Protein AF-A0AAE0FTN5-F1 (afdb_monomer)

Mean predicted aligned error: 10.56 Å

InterPro domains:
  IPR014729 Rossmann-like alpha/beta/alpha sandwich fold [G3DSA:3.40.50.620] (46-223)
  IPR015864 FAD synthetase [PF06574] (135-203)
  IPR015864 FAD synthetase [cd02064] (58-226)

Solvent-accessible surface area (backbone atoms only — not comparable to full-atom values): 15671 Å² total; per-residue (Å²): 134,84,87,88,85,88,80,87,84,76,95,63,56,75,66,56,58,52,50,62,62,54,78,75,73,78,90,47,30,31,50,45,68,52,74,76,62,89,91,87,89,88,82,72,90,76,70,64,74,55,45,93,91,41,46,51,28,12,31,20,62,49,72,68,55,48,59,25,45,41,55,50,50,34,37,31,58,18,32,77,75,11,24,22,29,38,40,31,61,40,62,52,35,71,76,69,71,44,83,82,69,68,37,53,48,27,74,89,48,47,64,60,57,34,48,70,44,9,77,72,19,83,65,41,71,41,47,76,46,55,43,56,30,77,80,52,52,76,28,44,46,66,54,46,52,50,51,44,47,74,37,54,42,44,28,41,22,35,47,68,85,43,63,36,33,37,90,51,72,27,39,58,69,55,47,40,55,58,26,49,78,72,70,23,51,62,46,77,36,78,74,42,62,58,101,85,48,70,57,46,56,68,56,44,51,51,29,27,51,74,48,39,57,69,59,32,18,60,48,36,68,43,77,84,70,81,48,67,62,67,100,48,74,86,62,57,42,71,50,70,99,66,44,24,44,41,45,62,23,36,28,41,56,18,51,65,57,28,86,56,80,46,85,37,86,87,84,82,81,82,84,130

Nearest PDB structures (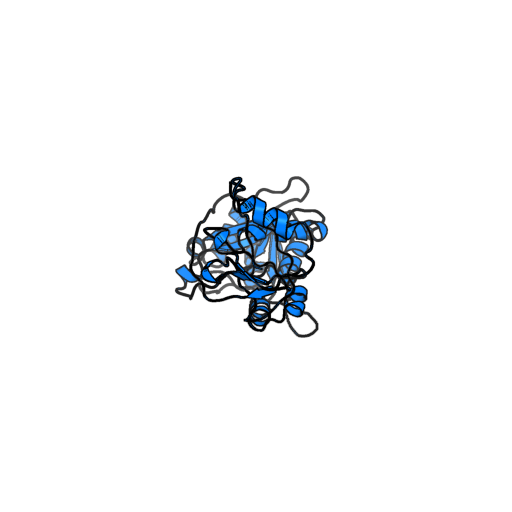foldseek):
  2x0k-assembly1_A  TM=7.875E-01  e=4.444E-14  Corynebacterium ammoniagenes
  4uze-assembly1_A  TM=7.697E-01  e=2.704E-14  Corynebacterium ammoniagenes
  5fo1-assembly1_A  TM=7.603E-01  e=3.062E-14  Corynebacterium ammoniagenes
  3zug-assembly1_A  TM=7.703E-01  e=9.965E-14  Corynebacterium ammoniagenes
  4uzf-assembly1_A  TM=7.601E-01  e=1.854E-13  Corynebacterium ammoniagenes

Secondary structure (DSSP, 8-state):
-------------HHHHHHHHHTT--S-EEEE--------------PPPPBTTTBSEEEEES--SS--HHHHHHHHHHHTTSEEEEEEEESHHHHHTPPP---SS-HHHHHHHHHTTGGGTTTPPPEEEEEEHHHHTT--HHHHHHHHHHTT--EEEEETT-EESGGG-EEHHHHHHHHHHTT-EEEEEPPPB-SSSB--HHHHHHHHHHT-HHHHHHHHTS-----B--S-GGG-EEETTTTEEE--GGGBSS-PPSSS--EE----PPP-

Radius of gyration: 22.54 Å; Cα contacts (8 Å, |Δi|>4): 463; chains: 1; bounding box: 54×45×81 Å

Sequence (272 aa):
MWEPCLKEEEEGSDKDRLRKTFNRKANSIKIRTSGYARPTDSLAGSPLTAHEAAGPPIVALGKFDALHIGHRSLAQQASTLGTPYLISFSGMAEVLGWEERLPVVAPAQRTEVLTGWSALCRNIPVREHVLPFRDIRTLSPEDFVSLLYNLGIRGVVVGSNYRFGYKAKGDTTMLQTLGADHGMKVIITDLVQNSIDNVSSTRVRNCLVEGELDEVATLLGRRHRLAASLPSASLLVIDGPEQGVHIPSKYFVNLPPGPGVYPARASFADWE

Foldseek 3Di:
DDDDDDDDDDDDDPVVVVVVVPPPDDQFAWEFEADADDDDDDDADAFDDFDPPFDFEAEEEDQCQQQWVQVLVLQLVSLVPGQYEYEHEPCPCVVVVHDDAQGQDFPVCPQVLQQVSCVSSVVHGYYYHYDYCVVQQAFAPLRVLVVCVVSRHQEYEYEQADFGHHPSPDGLVNNCVSCVVSNHHYHYDYFDADPPGGQDPVVLLVCQQVQVQVVNCNRRVHGRDKDFDDPDPVQFDQDDPNGYTYDYNNGINHRHGHGDIDTDDDDDDDDD

pLDDT: mean 80.58, std 22.08, range [19.33, 98.44]

Organism: NCBI:txid36881

Structure (mmCIF, N/CA/C/O backbone):
data_AF-A0AAE0FTN5-F1
#
_entry.id   AF-A0AAE0FTN5-F1
#
loop_
_atom_site.group_PDB
_atom_site.id
_atom_site.type_symbol
_atom_site.label_atom_id
_atom_site.label_alt_id
_atom_site.label_comp_id
_atom_site.label_asym_id
_atom_site.label_entity_id
_atom_site.label_seq_id
_atom_site.pdbx_PDB_ins_code
_atom_site.Cartn_x
_atom_site.Cartn_y
_atom_site.Cartn_z
_atom_site.occupancy
_atom_site.B_iso_or_equiv
_atom_site.auth_seq_id
_atom_site.auth_comp_id
_atom_site.auth_asym_id
_atom_site.auth_atom_id
_atom_site.pdbx_PDB_model_num
ATOM 1 N N . MET A 1 1 ? 29.681 6.479 -59.240 1.00 30.16 1 MET A N 1
ATOM 2 C CA . MET A 1 1 ? 29.427 7.908 -58.958 1.00 30.16 1 MET A CA 1
ATOM 3 C C . MET A 1 1 ? 28.215 7.935 -58.044 1.00 30.16 1 MET A C 1
ATOM 5 O O . MET A 1 1 ? 27.160 7.539 -58.507 1.00 30.16 1 MET A O 1
ATOM 9 N N . TRP A 1 2 ? 28.359 7.970 -56.717 1.00 19.33 2 TRP A N 1
ATOM 10 C CA . TRP A 1 2 ? 28.734 9.127 -55.882 1.00 19.33 2 TRP A CA 1
ATOM 11 C C . TRP A 1 2 ? 27.884 10.381 -56.179 1.00 19.33 2 TRP A C 1
ATOM 13 O O . TRP A 1 2 ? 27.938 10.912 -57.283 1.00 19.33 2 TRP A O 1
ATOM 23 N N . GLU A 1 3 ? 27.096 10.713 -55.147 1.00 28.86 3 GLU A N 1
ATOM 24 C CA . GLU A 1 3 ? 26.152 11.805 -54.808 1.00 28.86 3 GLU A CA 1
ATOM 25 C C . GLU A 1 3 ? 26.711 13.251 -54.965 1.00 28.86 3 GLU A C 1
ATOM 27 O O . GLU A 1 3 ? 27.858 13.349 -55.404 1.00 28.86 3 GLU A O 1
ATOM 32 N N . PRO A 1 4 ? 26.031 14.379 -54.577 1.00 41.50 4 PRO A N 1
ATOM 33 C CA . PRO A 1 4 ? 24.778 14.550 -53.792 1.00 41.50 4 PRO A CA 1
ATOM 34 C C . PRO A 1 4 ? 23.810 15.676 -54.242 1.00 41.50 4 PRO A C 1
ATOM 36 O O . PRO A 1 4 ? 24.146 16.558 -55.027 1.00 41.50 4 PRO A O 1
ATOM 39 N N . CYS A 1 5 ? 22.627 15.737 -53.614 1.00 23.05 5 CYS A N 1
ATOM 40 C CA . CYS A 1 5 ? 22.057 17.030 -53.214 1.00 23.05 5 CYS A CA 1
ATOM 41 C C . CYS A 1 5 ? 21.212 16.884 -51.937 1.00 23.05 5 CYS A C 1
ATOM 43 O O . CYS A 1 5 ? 20.069 16.433 -51.971 1.00 23.0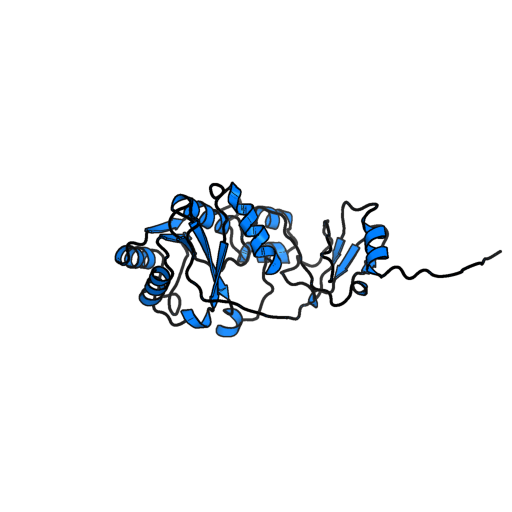5 5 CYS A O 1
ATOM 45 N N . LEU A 1 6 ? 21.816 17.262 -50.810 1.00 30.30 6 LEU A N 1
ATOM 46 C CA . LEU A 1 6 ? 21.127 17.657 -49.586 1.00 30.30 6 LEU A CA 1
ATOM 47 C C . LEU A 1 6 ? 20.626 19.095 -49.753 1.00 30.30 6 LEU A C 1
ATOM 49 O O . LEU A 1 6 ? 21.411 19.950 -50.163 1.00 30.30 6 LEU A O 1
ATOM 53 N N . LYS A 1 7 ? 19.383 19.363 -49.339 1.00 24.84 7 LYS A N 1
ATOM 54 C CA . LYS A 1 7 ? 19.027 20.589 -48.611 1.00 24.84 7 LYS A CA 1
ATOM 55 C C . LYS A 1 7 ? 17.953 20.286 -47.556 1.00 24.84 7 LYS A C 1
ATOM 57 O O . LYS A 1 7 ? 16.836 19.896 -47.887 1.00 24.84 7 LYS A O 1
ATOM 62 N N . GLU A 1 8 ? 18.397 20.429 -46.309 1.00 30.30 8 GLU A N 1
ATOM 63 C CA . GLU A 1 8 ? 17.706 20.834 -45.070 1.00 30.30 8 GLU A CA 1
ATOM 64 C C . GLU A 1 8 ? 16.658 21.942 -45.318 1.00 30.30 8 GLU A C 1
ATOM 66 O O . GLU A 1 8 ? 16.741 22.642 -46.323 1.00 30.30 8 GLU A O 1
ATOM 71 N N . GLU A 1 9 ? 15.658 22.240 -44.494 1.00 31.17 9 GLU A N 1
ATOM 72 C CA . GLU A 1 9 ? 15.228 21.874 -43.141 1.00 31.17 9 GLU A CA 1
ATOM 73 C C . GLU A 1 9 ? 13.824 22.504 -43.011 1.00 31.17 9 GLU A C 1
ATOM 75 O O . GLU A 1 9 ? 13.599 23.600 -43.521 1.00 31.17 9 GLU A O 1
ATOM 80 N N . GLU A 1 10 ? 12.890 21.864 -42.310 1.00 31.94 10 GLU A N 1
ATOM 81 C CA . GLU A 1 10 ? 11.809 22.599 -41.645 1.00 31.94 10 GLU A CA 1
ATOM 82 C C . GLU A 1 10 ? 11.691 22.049 -40.226 1.00 31.94 10 GLU A C 1
ATOM 84 O O . GLU A 1 10 ? 11.575 20.836 -40.013 1.00 31.94 10 GLU A O 1
ATOM 89 N N . GLU A 1 11 ? 11.801 22.974 -39.274 1.00 35.19 11 GLU A N 1
ATOM 90 C CA . GLU A 1 11 ? 11.829 22.816 -37.823 1.00 35.19 11 GLU A CA 1
ATOM 91 C C . GLU A 1 11 ? 10.570 22.109 -37.299 1.00 35.19 11 GLU A C 1
ATOM 93 O O . GLU A 1 11 ? 9.635 22.706 -36.769 1.00 35.19 11 GLU A O 1
ATOM 98 N N . GLY A 1 12 ? 10.540 20.788 -37.426 1.00 35.84 12 GLY A N 1
ATOM 99 C CA . GLY A 1 12 ? 9.665 19.947 -36.629 1.00 35.84 12 GLY A CA 1
ATOM 100 C C . GLY A 1 12 ? 10.317 19.731 -35.274 1.00 35.84 12 GLY A C 1
ATOM 101 O O . GLY A 1 12 ? 11.385 19.125 -35.205 1.00 35.84 12 GLY A O 1
ATOM 102 N N . SER A 1 13 ? 9.679 20.199 -34.200 1.00 44.47 13 SER A N 1
ATOM 103 C CA . SER A 1 13 ? 10.111 19.910 -32.829 1.00 44.47 13 SER A CA 1
ATOM 104 C C . SER A 1 13 ? 10.420 18.411 -32.680 1.00 44.47 13 SER A C 1
ATOM 106 O O . SER A 1 13 ? 9.730 17.571 -33.264 1.00 44.47 13 SER A O 1
ATOM 108 N N . ASP A 1 14 ? 11.439 18.057 -31.893 1.00 48.34 14 ASP A N 1
ATOM 109 C CA . ASP A 1 14 ? 11.871 16.668 -31.645 1.00 48.34 14 ASP A CA 1
ATOM 110 C C . ASP A 1 14 ? 10.676 15.738 -31.295 1.00 48.34 14 ASP A C 1
ATOM 112 O O . ASP A 1 14 ? 10.658 14.545 -31.617 1.00 48.34 14 ASP A O 1
ATOM 116 N N . LYS A 1 15 ? 9.601 16.323 -30.732 1.00 45.44 15 LYS A N 1
ATOM 117 C CA . LYS A 1 15 ? 8.306 15.682 -30.452 1.00 45.44 15 LYS A CA 1
ATOM 118 C C . LYS A 1 15 ? 7.612 15.143 -31.713 1.00 45.44 15 LYS A C 1
ATOM 120 O O . LYS A 1 15 ? 7.108 14.019 -31.694 1.00 45.44 15 LYS A O 1
ATOM 125 N N . ASP A 1 16 ? 7.580 15.897 -32.809 1.00 42.03 16 ASP A N 1
ATOM 126 C CA . ASP A 1 16 ? 6.873 15.525 -34.044 1.00 42.03 16 ASP A CA 1
ATOM 127 C C . ASP A 1 16 ? 7.596 14.429 -34.829 1.00 42.03 16 ASP A C 1
ATOM 129 O O . ASP A 1 16 ? 6.954 13.563 -35.439 1.00 42.03 16 ASP A O 1
ATOM 133 N N . ARG A 1 17 ? 8.930 14.407 -34.764 1.00 46.03 17 ARG A N 1
ATOM 134 C CA . ARG A 1 17 ? 9.748 13.344 -35.358 1.00 46.03 17 ARG A CA 1
ATOM 135 C C . ARG A 1 17 ? 9.586 12.026 -34.593 1.00 46.03 17 ARG A C 1
ATOM 137 O O . ARG A 1 17 ? 9.381 10.980 -35.218 1.00 46.03 17 ARG A O 1
ATOM 144 N N . LEU A 1 18 ? 9.579 12.071 -33.259 1.00 49.31 18 LEU A N 1
ATOM 145 C CA . LEU A 1 18 ? 9.318 10.903 -32.408 1.00 49.31 18 LEU A CA 1
ATOM 146 C C . LEU A 1 18 ? 7.891 10.364 -32.598 1.00 49.31 18 LEU A C 1
ATOM 148 O O . LEU A 1 18 ? 7.715 9.163 -32.820 1.00 49.31 18 LEU A O 1
ATOM 152 N N . ARG A 1 19 ? 6.881 11.246 -32.626 1.00 46.00 19 ARG A N 1
ATOM 153 C CA . ARG A 1 19 ? 5.472 10.885 -32.876 1.00 46.00 19 ARG A CA 1
ATOM 154 C C . ARG A 1 19 ? 5.267 10.207 -34.232 1.00 46.00 19 ARG A C 1
ATOM 156 O O . ARG A 1 19 ? 4.623 9.160 -34.299 1.00 46.00 19 ARG A O 1
ATOM 163 N N . LYS A 1 20 ? 5.832 10.756 -35.316 1.00 42.78 20 LYS A N 1
ATOM 164 C CA . LYS A 1 20 ? 5.699 10.182 -36.673 1.00 42.78 20 LYS A CA 1
ATOM 165 C C . LYS A 1 20 ? 6.413 8.834 -36.823 1.00 42.78 20 LYS A C 1
ATOM 167 O O . LYS A 1 20 ? 5.910 7.969 -37.540 1.00 42.78 20 LYS A O 1
ATOM 172 N N . THR A 1 21 ? 7.538 8.639 -36.133 1.00 47.31 21 THR A N 1
ATOM 173 C CA . THR A 1 21 ? 8.294 7.373 -36.158 1.00 47.31 21 THR A CA 1
ATOM 174 C C . THR A 1 21 ? 7.549 6.260 -35.412 1.00 47.31 21 THR A C 1
ATOM 176 O O . THR A 1 21 ? 7.487 5.127 -35.887 1.00 47.31 21 THR A O 1
ATOM 179 N N . PHE A 1 22 ? 6.898 6.592 -34.294 1.00 44.72 22 PHE A N 1
ATOM 180 C CA . PHE A 1 22 ? 6.154 5.635 -33.469 1.00 44.72 22 PHE A CA 1
ATOM 181 C C . PHE A 1 22 ? 4.790 5.227 -34.041 1.00 44.72 22 PHE A C 1
ATOM 183 O O . PHE A 1 22 ? 4.390 4.070 -33.917 1.00 44.72 22 PHE A O 1
ATOM 190 N N . ASN A 1 23 ? 4.070 6.150 -34.688 1.00 41.78 23 ASN A N 1
ATOM 191 C CA . ASN A 1 23 ? 2.670 5.931 -35.074 1.00 41.78 23 ASN A CA 1
ATOM 192 C C . ASN A 1 23 ? 2.482 4.956 -36.258 1.00 41.78 23 ASN A C 1
ATOM 194 O O . ASN A 1 23 ? 1.354 4.634 -36.620 1.00 41.78 23 ASN A O 1
ATOM 198 N N . ARG A 1 24 ? 3.565 4.485 -36.902 1.00 39.28 24 ARG A N 1
ATOM 199 C CA . ARG A 1 24 ? 3.460 3.654 -38.116 1.00 39.28 24 ARG A CA 1
ATOM 200 C C . ARG A 1 24 ? 3.660 2.150 -37.916 1.00 39.28 24 ARG A C 1
ATOM 202 O O . ARG A 1 24 ? 3.098 1.412 -38.718 1.00 39.28 24 ARG A O 1
ATOM 209 N N . LYS A 1 25 ? 4.387 1.665 -36.898 1.00 39.62 25 LYS A N 1
ATOM 210 C CA . LYS A 1 25 ? 4.597 0.217 -36.648 1.00 39.62 25 LYS A CA 1
ATOM 211 C C . LYS A 1 25 ? 5.128 -0.041 -35.227 1.00 39.62 25 LYS A C 1
ATOM 213 O O . LYS A 1 25 ? 6.333 0.026 -35.040 1.00 39.62 25 LYS A O 1
ATOM 218 N N . ALA A 1 26 ? 4.298 -0.388 -34.243 1.00 33.38 26 ALA A N 1
ATOM 219 C CA . ALA A 1 26 ? 4.818 -0.834 -32.943 1.00 33.38 26 ALA A CA 1
ATOM 220 C C . ALA A 1 26 ? 3.907 -1.880 -32.289 1.00 33.38 26 ALA A C 1
ATOM 222 O O . ALA A 1 26 ? 2.807 -1.561 -31.851 1.00 33.38 26 ALA A O 1
ATOM 223 N N . ASN A 1 27 ? 4.384 -3.125 -32.186 1.00 34.78 27 ASN A N 1
ATOM 224 C CA . ASN A 1 27 ? 3.780 -4.143 -31.313 1.00 34.78 27 ASN A CA 1
ATOM 225 C C . ASN A 1 27 ? 4.736 -4.670 -30.228 1.00 34.78 27 ASN A C 1
ATOM 227 O O . ASN A 1 27 ? 4.306 -5.452 -29.383 1.00 34.78 27 ASN A O 1
ATOM 231 N N . SER A 1 28 ? 5.992 -4.218 -30.186 1.00 34.41 28 SER A N 1
ATOM 232 C CA . SER A 1 28 ? 6.943 -4.603 -29.138 1.00 34.41 28 SER A CA 1
ATOM 233 C C . SER A 1 28 ? 8.144 -3.661 -29.117 1.00 34.41 28 SER A C 1
ATOM 235 O O . SER A 1 28 ? 8.834 -3.545 -30.124 1.00 34.41 28 SER A O 1
ATOM 237 N N . ILE A 1 29 ? 8.402 -3.026 -27.975 1.00 44.62 29 ILE A N 1
ATOM 238 C CA . ILE A 1 29 ? 9.595 -2.205 -27.715 1.00 44.62 29 ILE A CA 1
ATOM 239 C C . ILE A 1 29 ? 10.397 -2.862 -26.602 1.00 44.62 29 ILE A C 1
ATOM 241 O O . ILE A 1 29 ? 9.811 -3.318 -25.622 1.00 44.62 29 ILE A O 1
ATOM 245 N N . LYS A 1 30 ? 11.722 -2.900 -26.746 1.00 42.94 30 LYS A N 1
ATOM 246 C CA . LYS A 1 30 ? 12.657 -3.504 -25.784 1.00 42.94 30 LYS A CA 1
ATOM 247 C C . LYS A 1 30 ? 13.217 -2.437 -24.836 1.00 42.94 30 LYS A C 1
ATOM 249 O O . LYS A 1 30 ? 13.770 -1.460 -25.322 1.00 42.94 30 LYS A O 1
ATOM 254 N N . ILE A 1 31 ? 13.095 -2.606 -23.514 1.00 47.00 31 ILE A N 1
ATOM 255 C CA . ILE A 1 31 ? 13.596 -1.642 -22.505 1.00 47.00 31 ILE A CA 1
ATOM 256 C C . ILE A 1 31 ? 14.849 -2.190 -21.798 1.00 47.00 31 ILE A C 1
ATOM 258 O O . ILE A 1 31 ? 14.838 -3.341 -21.371 1.00 47.00 31 ILE A O 1
ATOM 262 N N . ARG A 1 32 ? 15.897 -1.360 -21.640 1.00 42.09 32 ARG A N 1
ATOM 263 C CA . ARG A 1 32 ? 17.120 -1.627 -20.839 1.00 42.09 32 ARG A CA 1
ATOM 264 C C . ARG A 1 32 ? 17.236 -0.642 -19.668 1.00 42.09 32 ARG A C 1
ATOM 266 O O . ARG A 1 32 ? 16.817 0.503 -19.806 1.00 42.09 32 ARG A O 1
ATOM 273 N N . THR A 1 33 ? 17.807 -1.076 -18.538 1.00 37.62 33 THR A N 1
ATOM 274 C CA . THR A 1 33 ? 17.758 -0.349 -17.249 1.00 37.62 33 THR A CA 1
ATOM 275 C C . THR A 1 33 ? 19.133 -0.288 -16.540 1.00 37.62 33 THR A C 1
ATOM 277 O O . THR A 1 33 ? 19.785 -1.323 -16.430 1.00 37.62 33 THR A O 1
ATOM 280 N N . SER A 1 34 ? 19.560 0.872 -16.004 1.00 37.00 34 SER A N 1
ATOM 281 C CA . SER A 1 34 ? 20.737 1.066 -15.104 1.00 37.00 34 SER A CA 1
ATOM 282 C C . SER A 1 34 ? 20.630 2.201 -14.025 1.00 37.00 34 SER A C 1
ATOM 284 O O . SER A 1 34 ? 20.497 3.354 -14.418 1.00 37.00 34 SER A O 1
ATOM 286 N N . GLY A 1 35 ? 20.738 1.914 -12.702 1.00 35.03 35 GLY A N 1
ATOM 287 C CA . GLY A 1 35 ? 21.008 2.805 -11.511 1.00 35.03 35 GLY A CA 1
ATOM 288 C C . GLY A 1 35 ? 20.285 4.172 -11.274 1.00 35.03 35 GLY A C 1
ATOM 289 O O . GLY A 1 35 ? 20.258 4.994 -12.178 1.00 35.03 35 GLY A O 1
ATOM 290 N N . TYR A 1 36 ? 19.765 4.458 -10.053 1.00 41.09 36 TYR A N 1
ATOM 291 C CA . TYR A 1 36 ? 18.745 5.509 -9.735 1.00 41.09 36 TYR A CA 1
ATOM 292 C C . TYR A 1 36 ? 19.196 6.819 -8.996 1.00 41.09 36 TYR A C 1
ATOM 294 O O . TYR A 1 36 ? 20.126 6.758 -8.196 1.00 41.09 36 TYR A O 1
ATOM 302 N N . ALA A 1 37 ? 18.482 7.964 -9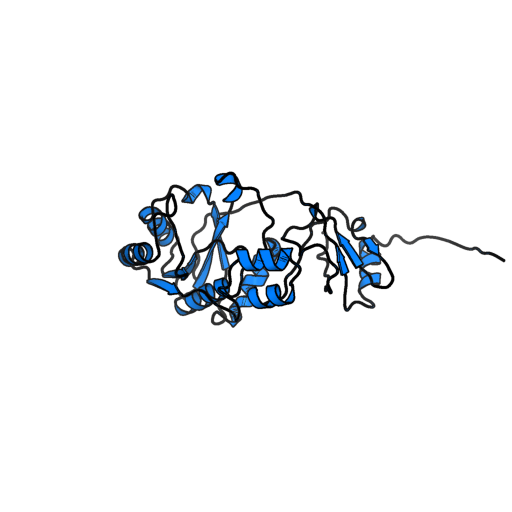.177 1.00 32.06 37 ALA A N 1
ATOM 303 C CA . ALA A 1 37 ? 18.441 9.156 -8.283 1.00 32.06 37 ALA A CA 1
ATOM 304 C C . ALA A 1 37 ? 17.130 10.011 -8.419 1.00 32.06 37 ALA A C 1
ATOM 306 O O . ALA A 1 37 ? 16.471 9.964 -9.448 1.00 32.06 37 ALA A O 1
ATOM 307 N N . ARG A 1 38 ? 16.776 10.787 -7.370 1.00 39.88 38 ARG A N 1
ATOM 308 C CA . ARG A 1 38 ? 15.419 11.226 -6.900 1.00 39.88 38 ARG A CA 1
ATOM 309 C C . ARG A 1 38 ? 14.758 12.484 -7.515 1.00 39.88 38 ARG A C 1
ATOM 311 O O . ARG A 1 38 ? 15.467 13.337 -8.041 1.00 39.88 38 ARG A O 1
ATOM 318 N N . PRO A 1 39 ? 13.413 12.635 -7.373 1.00 32.22 39 PRO A N 1
ATOM 319 C CA . PRO A 1 39 ? 12.835 13.743 -6.565 1.00 32.22 39 PRO A CA 1
ATOM 320 C C . PRO A 1 39 ? 11.518 13.432 -5.784 1.00 32.22 39 PRO A C 1
ATOM 322 O O . PRO A 1 39 ? 10.860 12.420 -6.022 1.00 32.22 39 PRO A O 1
ATOM 325 N N . THR A 1 40 ? 11.148 14.332 -4.854 1.00 38.94 40 THR A N 1
ATOM 326 C CA . THR A 1 40 ? 10.077 14.255 -3.823 1.00 38.94 40 THR A CA 1
ATOM 327 C C . THR A 1 40 ? 8.937 15.264 -4.038 1.00 38.94 40 THR A C 1
ATOM 329 O O . THR A 1 40 ? 9.233 16.364 -4.486 1.00 38.94 40 THR A O 1
ATOM 332 N N . ASP A 1 41 ? 7.692 14.948 -3.626 1.00 31.48 41 ASP A N 1
ATOM 333 C CA . ASP A 1 41 ? 6.830 15.872 -2.843 1.00 31.48 41 ASP A CA 1
ATOM 334 C C . ASP A 1 41 ? 5.508 15.261 -2.314 1.00 31.48 41 ASP A C 1
ATOM 336 O O . ASP A 1 41 ? 5.090 14.176 -2.724 1.00 31.48 41 ASP A O 1
ATOM 340 N N . SER A 1 42 ? 4.896 15.959 -1.340 1.00 32.38 42 SER A N 1
ATOM 341 C CA . SER A 1 42 ? 3.898 15.497 -0.347 1.00 32.38 42 SER A CA 1
ATOM 342 C C . SER A 1 42 ? 2.587 16.307 -0.316 1.00 32.38 42 SER A C 1
ATOM 344 O O . SER A 1 42 ? 2.630 17.493 -0.616 1.00 32.38 42 SER A O 1
ATOM 346 N N . LEU A 1 43 ? 1.473 15.713 0.164 1.00 34.00 43 LEU A N 1
ATOM 347 C CA . LEU A 1 43 ? 0.308 16.388 0.790 1.00 34.00 43 LEU A CA 1
ATOM 348 C C . LEU A 1 43 ? -0.441 15.417 1.747 1.00 34.00 43 LEU A C 1
ATOM 350 O O . LEU A 1 43 ? -0.686 14.273 1.365 1.00 34.00 43 LEU A O 1
ATOM 354 N N . ALA A 1 44 ? -0.839 15.852 2.957 1.00 37.66 44 ALA A N 1
ATOM 355 C CA . ALA A 1 44 ? -1.691 15.094 3.900 1.00 37.66 44 ALA A CA 1
ATOM 356 C C . ALA A 1 44 ? -2.580 16.012 4.775 1.00 37.66 44 ALA A C 1
ATOM 358 O O . ALA A 1 44 ? -2.148 17.112 5.115 1.00 37.66 44 ALA A O 1
ATOM 359 N N . GLY A 1 45 ? -3.774 15.535 5.190 1.00 49.03 45 GLY A N 1
ATOM 360 C CA . GLY A 1 45 ? -4.478 16.064 6.380 1.00 49.03 45 GLY A CA 1
ATOM 361 C C . GLY A 1 45 ? -5.972 16.455 6.314 1.00 49.03 45 GLY A C 1
ATOM 362 O O . GLY A 1 45 ? -6.354 17.373 7.030 1.00 49.03 45 GLY A O 1
ATOM 363 N N . SER A 1 46 ? -6.850 15.819 5.524 1.00 48.41 46 SER A N 1
ATOM 364 C CA . SER A 1 46 ? -8.308 16.117 5.549 1.00 48.41 46 SER A CA 1
ATOM 365 C C . SER A 1 46 ? -9.180 14.889 5.867 1.00 48.41 46 SER A C 1
ATOM 367 O O . SER A 1 46 ? -8.781 13.781 5.499 1.00 48.41 46 SER A O 1
ATOM 369 N N . PRO A 1 47 ? -10.358 15.060 6.518 1.00 62.69 47 PRO A N 1
ATOM 370 C CA . PRO A 1 47 ? -11.299 13.970 6.795 1.00 62.69 47 PRO A CA 1
ATOM 371 C C . PRO A 1 47 ? -11.669 13.184 5.536 1.00 62.69 47 PRO A C 1
ATOM 373 O O . PRO A 1 47 ? -11.786 13.758 4.449 1.00 62.69 47 PRO A O 1
ATOM 376 N N . LEU A 1 48 ? -11.891 11.875 5.681 1.00 65.62 48 LEU A N 1
ATOM 377 C CA . LEU A 1 48 ? -12.347 11.057 4.561 1.00 65.62 48 LEU A CA 1
ATOM 378 C C . LEU A 1 48 ? -13.821 11.342 4.290 1.00 65.62 48 LEU A C 1
ATOM 380 O O . LEU A 1 48 ? -14.677 11.164 5.155 1.00 65.62 48 LEU A O 1
ATOM 384 N N . THR A 1 49 ? -14.121 11.780 3.074 1.00 64.19 49 THR A N 1
ATOM 385 C CA . THR A 1 49 ? -15.496 12.006 2.644 1.00 64.19 49 THR A CA 1
ATOM 386 C C . THR A 1 49 ? -16.161 10.680 2.291 1.00 64.19 49 THR A C 1
ATOM 388 O O . THR A 1 49 ? -15.567 9.821 1.649 1.00 64.19 49 THR A O 1
ATOM 391 N N . ALA A 1 50 ? -17.408 10.483 2.710 1.00 60.28 50 ALA A N 1
ATOM 392 C CA . ALA A 1 50 ? -18.198 9.369 2.201 1.00 60.28 50 ALA A CA 1
ATOM 393 C C . ALA A 1 50 ? -18.483 9.586 0.706 1.00 60.28 50 ALA A C 1
ATOM 395 O O . ALA A 1 50 ? -18.695 10.717 0.266 1.00 60.28 50 ALA A O 1
ATOM 396 N N . HIS A 1 51 ? -18.529 8.510 -0.077 1.00 58.47 51 HIS A N 1
ATOM 397 C CA . HIS A 1 51 ? -19.179 8.567 -1.379 1.00 58.47 51 HIS A CA 1
ATOM 398 C C . HIS A 1 51 ? -20.692 8.487 -1.137 1.00 58.47 51 HIS A C 1
ATOM 400 O O . HIS A 1 51 ? -21.151 7.534 -0.507 1.00 58.47 51 HIS A O 1
ATOM 406 N N . GLU A 1 52 ? -21.461 9.473 -1.616 1.00 57.94 52 GLU A N 1
ATOM 407 C CA . GLU A 1 52 ? -22.879 9.682 -1.251 1.00 57.94 52 GLU A CA 1
ATOM 408 C C . GLU A 1 52 ? -23.755 8.425 -1.409 1.00 57.94 52 GLU A C 1
ATOM 410 O O . GLU A 1 52 ? -24.669 8.204 -0.622 1.00 57.94 52 GLU A O 1
ATOM 415 N N . ALA A 1 53 ? -23.429 7.551 -2.368 1.00 61.44 53 ALA A N 1
ATOM 416 C CA . ALA A 1 53 ? -24.155 6.305 -2.626 1.00 61.44 53 ALA A CA 1
ATOM 417 C C . ALA A 1 53 ? -23.607 5.045 -1.915 1.00 61.44 53 ALA A C 1
ATOM 419 O O . ALA A 1 53 ? -24.202 3.977 -2.044 1.00 61.44 53 ALA A O 1
ATOM 420 N N . ALA A 1 54 ? -22.465 5.119 -1.220 1.00 70.31 54 ALA A N 1
ATOM 421 C CA . ALA A 1 54 ? -21.729 3.936 -0.753 1.00 70.31 54 ALA A CA 1
ATOM 422 C C . ALA A 1 54 ? -21.608 3.808 0.773 1.00 70.31 54 ALA A C 1
ATOM 424 O O . ALA A 1 54 ? -21.040 2.828 1.236 1.00 70.31 54 ALA A O 1
ATOM 425 N N . GLY A 1 55 ? -22.140 4.739 1.567 1.00 85.25 55 GLY A N 1
ATOM 426 C CA . GLY A 1 55 ? -22.083 4.655 3.031 1.00 85.25 55 GLY A CA 1
ATOM 427 C C . GLY A 1 55 ? -20.732 5.090 3.622 1.00 85.25 55 GLY A C 1
ATOM 428 O O . GLY A 1 55 ? -19.933 5.744 2.943 1.00 85.25 55 GLY A O 1
ATOM 429 N N . PRO A 1 56 ? -20.466 4.787 4.906 1.00 92.31 56 PRO A N 1
ATOM 430 C CA . PRO A 1 56 ? -19.357 5.391 5.640 1.00 92.31 56 PRO A CA 1
ATOM 431 C C . PRO A 1 56 ? -17.979 4.955 5.105 1.00 92.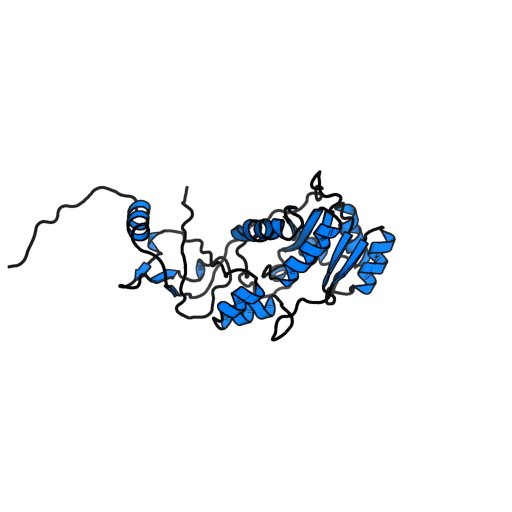31 56 PRO A C 1
ATOM 433 O O . PRO A 1 56 ? -17.881 3.914 4.452 1.00 92.31 56 PRO A O 1
ATOM 436 N N . PRO A 1 57 ? -16.897 5.705 5.392 1.00 94.50 57 PRO A N 1
ATOM 437 C CA . PRO A 1 57 ? -15.540 5.297 5.040 1.00 94.50 57 PRO A CA 1
ATOM 438 C C . PRO A 1 57 ? -15.121 4.000 5.745 1.00 94.50 57 PRO A C 1
ATOM 440 O O . PRO A 1 57 ? -15.155 3.900 6.979 1.00 94.50 57 PRO A O 1
ATOM 443 N N . ILE A 1 58 ? -14.682 3.026 4.949 1.00 97.38 58 ILE A N 1
ATOM 444 C CA . ILE A 1 58 ? -14.123 1.749 5.395 1.00 97.38 58 ILE A CA 1
ATOM 445 C C . ILE A 1 58 ? -12.708 1.647 4.848 1.00 97.38 58 ILE A C 1
ATOM 447 O O . ILE A 1 58 ? -12.493 1.743 3.638 1.00 97.38 58 ILE A O 1
ATOM 451 N N . VAL A 1 59 ? -11.734 1.459 5.731 1.00 97.44 59 VAL A N 1
ATOM 452 C CA . VAL A 1 59 ? -10.322 1.530 5.352 1.00 97.44 59 VAL A CA 1
ATOM 453 C C . VAL A 1 59 ? -9.682 0.156 5.332 1.00 97.44 59 VAL A C 1
ATOM 455 O O . VAL A 1 59 ? -9.817 -0.619 6.272 1.00 97.44 59 VAL A O 1
ATOM 458 N N . ALA A 1 60 ? -8.927 -0.135 4.284 1.00 97.94 60 ALA A N 1
ATOM 459 C CA . ALA A 1 60 ? -7.903 -1.158 4.325 1.00 97.94 60 ALA A CA 1
ATOM 460 C C . ALA A 1 60 ? -6.601 -0.526 4.835 1.00 97.94 60 ALA A C 1
ATOM 462 O O . ALA A 1 60 ? -6.170 0.498 4.300 1.00 97.94 60 ALA A O 1
ATOM 463 N N . LEU A 1 61 ? -5.962 -1.123 5.844 1.00 96.75 61 LEU A N 1
ATOM 464 C CA . LEU A 1 61 ? -4.693 -0.622 6.390 1.00 96.75 61 LEU A CA 1
ATOM 465 C C . LEU A 1 61 ? -3.507 -1.432 5.858 1.00 96.75 61 LEU A C 1
ATOM 467 O O . LEU A 1 61 ? -3.532 -2.664 5.853 1.00 96.75 61 LEU A O 1
ATOM 471 N N . GLY A 1 62 ? -2.437 -0.750 5.448 1.00 92.50 62 GLY A N 1
ATOM 472 C CA . GLY A 1 62 ? -1.242 -1.423 4.944 1.00 92.50 62 GLY A CA 1
ATOM 473 C C . GLY A 1 62 ? -0.237 -0.487 4.281 1.00 92.50 62 GLY A C 1
ATOM 474 O O . GLY A 1 62 ? -0.483 0.691 4.068 1.00 92.50 62 GLY A O 1
ATOM 475 N N . LYS A 1 63 ? 0.933 -1.024 3.921 1.00 89.94 63 LYS A N 1
ATOM 476 C CA . LYS A 1 63 ? 1.962 -0.254 3.201 1.00 89.94 63 LYS A CA 1
ATOM 477 C C . LYS A 1 63 ? 1.605 -0.011 1.728 1.00 89.94 63 LYS A C 1
ATOM 479 O O . LYS A 1 63 ? 2.060 0.967 1.150 1.00 89.94 63 LYS A O 1
ATOM 484 N N . PHE A 1 64 ? 0.835 -0.911 1.112 1.00 94.12 64 PHE A N 1
ATOM 485 C CA . PHE A 1 64 ? 0.310 -0.763 -0.252 1.00 94.12 64 PHE A CA 1
ATOM 486 C C . PHE A 1 64 ? 1.352 -0.445 -1.347 1.00 94.12 64 PHE A C 1
ATOM 488 O O . PHE A 1 64 ? 1.049 0.232 -2.330 1.00 94.12 64 PHE A O 1
ATOM 495 N N . ASP A 1 65 ? 2.571 -0.979 -1.213 1.00 91.75 65 ASP A N 1
ATOM 496 C CA . ASP A 1 65 ? 3.704 -0.711 -2.117 1.00 91.75 65 ASP A CA 1
ATOM 497 C C . ASP A 1 65 ? 3.446 -1.210 -3.551 1.00 91.75 65 ASP A C 1
ATOM 499 O O . ASP A 1 65 ? 3.514 -0.440 -4.507 1.00 91.75 65 ASP A O 1
ATOM 503 N N . ALA A 1 66 ? 3.065 -2.483 -3.706 1.00 95.00 66 ALA A N 1
ATOM 504 C CA . ALA A 1 66 ? 2.827 -3.086 -5.022 1.00 95.00 66 ALA A CA 1
ATOM 505 C C . ALA A 1 66 ? 1.395 -2.949 -5.561 1.00 95.00 66 ALA A C 1
ATOM 507 O O . ALA A 1 66 ? 1.169 -3.170 -6.752 1.00 95.00 66 ALA A O 1
ATOM 508 N N . LEU A 1 67 ? 0.416 -2.605 -4.710 1.00 97.31 67 LEU A N 1
ATOM 509 C CA . LEU A 1 67 ? -1.012 -2.672 -5.069 1.00 97.31 67 LEU A CA 1
ATOM 510 C C . LEU A 1 67 ? -1.351 -4.014 -5.766 1.00 97.31 67 LEU A C 1
ATOM 512 O O . LEU A 1 67 ? -1.860 -4.038 -6.883 1.00 97.31 67 LEU A O 1
ATOM 516 N N . HIS A 1 68 ? -0.970 -5.134 -5.144 1.00 97.31 68 HIS A N 1
ATOM 517 C CA . HIS A 1 68 ? -1.168 -6.487 -5.674 1.00 97.31 68 HIS A CA 1
ATOM 518 C C . HIS A 1 68 ? -2.576 -7.033 -5.393 1.00 97.31 68 HIS A C 1
ATOM 520 O O . HIS A 1 68 ? -3.362 -6.395 -4.686 1.00 97.31 68 HIS A O 1
ATOM 526 N N . ILE A 1 69 ? -2.888 -8.242 -5.877 1.00 97.19 69 ILE A N 1
ATOM 527 C CA . ILE A 1 69 ? -4.229 -8.837 -5.725 1.00 97.19 69 ILE A CA 1
ATOM 528 C C . ILE A 1 69 ? -4.663 -9.001 -4.259 1.00 97.19 69 ILE A C 1
ATOM 530 O O . ILE A 1 69 ? -5.833 -8.802 -3.954 1.00 97.19 69 ILE A O 1
ATOM 534 N N . GLY A 1 70 ? -3.720 -9.236 -3.338 1.00 96.44 70 GLY A N 1
ATOM 535 C CA . GLY A 1 70 ? -3.993 -9.192 -1.893 1.00 96.44 70 GLY A CA 1
ATOM 536 C C . GLY A 1 70 ? -4.528 -7.837 -1.400 1.00 96.44 70 GLY A C 1
ATOM 537 O O . GLY A 1 70 ? -5.537 -7.792 -0.709 1.00 96.44 70 GLY A O 1
ATOM 538 N N . HIS A 1 71 ? -3.926 -6.714 -1.811 1.00 97.31 71 HIS A N 1
ATOM 539 C CA . HIS A 1 71 ? -4.425 -5.379 -1.454 1.00 97.31 71 HIS A CA 1
ATOM 540 C C . HIS A 1 71 ? -5.796 -5.097 -2.076 1.00 97.31 71 HIS A C 1
ATOM 542 O O . HIS A 1 71 ? -6.665 -4.516 -1.428 1.00 97.31 71 HIS A O 1
ATOM 548 N N . ARG A 1 72 ? -6.002 -5.550 -3.318 1.00 97.56 72 ARG A N 1
ATOM 549 C CA . ARG A 1 72 ? -7.298 -5.456 -3.991 1.00 97.56 72 ARG A CA 1
ATOM 550 C C . ARG A 1 72 ? -8.383 -6.228 -3.240 1.00 97.56 72 ARG A C 1
ATOM 552 O O . ARG A 1 72 ? -9.484 -5.714 -3.115 1.00 97.56 72 ARG A O 1
ATOM 559 N N . SER A 1 73 ? -8.068 -7.406 -2.698 1.00 97.50 73 SER A N 1
ATOM 560 C CA . SER A 1 73 ? -8.991 -8.192 -1.867 1.00 97.50 73 SER A CA 1
ATOM 561 C C . SER A 1 73 ? -9.424 -7.434 -0.606 1.00 97.50 73 SER A C 1
ATOM 563 O O . SER A 1 73 ? -10.604 -7.431 -0.264 1.00 97.50 73 SER A O 1
ATOM 565 N N . LEU A 1 74 ? -8.505 -6.713 0.051 1.00 97.88 74 LEU A N 1
ATOM 566 C CA . LEU A 1 74 ? -8.856 -5.859 1.195 1.00 97.88 74 LEU A CA 1
ATOM 567 C C . LEU A 1 74 ? -9.820 -4.735 0.789 1.00 97.88 74 LEU A C 1
ATOM 569 O O . LEU A 1 74 ? -10.806 -4.490 1.481 1.00 97.88 74 LEU A O 1
ATOM 573 N N . ALA A 1 75 ? -9.570 -4.080 -0.350 1.00 97.75 75 ALA A N 1
ATOM 574 C CA . ALA A 1 75 ? -10.453 -3.038 -0.879 1.00 97.75 75 ALA A CA 1
ATOM 575 C C . ALA A 1 75 ? -11.836 -3.589 -1.275 1.00 97.75 75 ALA A C 1
ATOM 577 O O . ALA A 1 7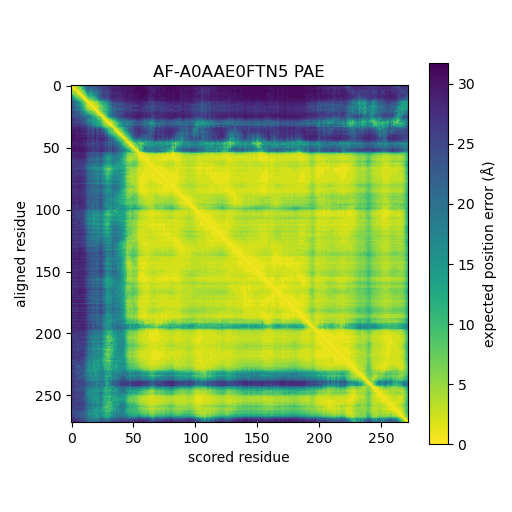5 ? -12.856 -2.967 -0.978 1.00 97.75 75 ALA A O 1
ATOM 578 N N . GLN A 1 76 ? -11.884 -4.780 -1.881 1.00 97.44 76 GLN A N 1
ATOM 579 C CA . GLN A 1 76 ? -13.132 -5.482 -2.189 1.00 97.44 76 GLN A CA 1
ATOM 580 C C . GLN A 1 76 ? -13.929 -5.755 -0.913 1.00 97.44 76 GLN A C 1
ATOM 582 O O . GLN A 1 76 ? -15.109 -5.412 -0.845 1.00 97.44 76 GLN A O 1
ATOM 587 N N . GLN A 1 77 ? -13.283 -6.288 0.125 1.00 97.75 77 GLN A N 1
ATOM 588 C CA . GLN A 1 77 ? -13.931 -6.537 1.408 1.00 97.75 77 GLN A CA 1
ATOM 589 C C . GLN A 1 77 ? -14.415 -5.235 2.063 1.00 97.75 77 GLN A C 1
ATOM 591 O O . GLN A 1 77 ? -15.539 -5.193 2.564 1.00 97.75 77 GLN A O 1
ATOM 596 N N . ALA A 1 78 ? -13.626 -4.158 2.004 1.00 97.38 78 ALA A N 1
ATOM 597 C CA . ALA A 1 78 ? -14.032 -2.843 2.499 1.00 97.38 78 ALA A CA 1
ATOM 598 C C . ALA A 1 78 ? -15.285 -2.322 1.773 1.00 97.38 78 ALA A C 1
ATOM 600 O O . ALA A 1 78 ? -16.214 -1.832 2.416 1.00 97.38 78 ALA A O 1
ATOM 601 N N . SER A 1 79 ? -15.366 -2.530 0.454 1.00 96.62 79 SER A N 1
ATOM 602 C CA . SER A 1 79 ? -16.515 -2.116 -0.364 1.00 96.62 79 SER A CA 1
ATOM 603 C C . SER A 1 79 ? -17.826 -2.826 -0.000 1.00 96.62 79 SER A C 1
ATOM 605 O O . SER A 1 79 ? -18.905 -2.318 -0.291 1.00 96.62 79 SER A O 1
ATOM 607 N N . THR A 1 80 ? -17.766 -3.991 0.661 1.00 95.88 80 THR A N 1
ATOM 608 C CA . THR A 1 80 ? -18.974 -4.688 1.151 1.00 95.88 80 THR A CA 1
ATOM 609 C C . THR A 1 80 ? -19.622 -3.996 2.350 1.00 95.88 80 THR A C 1
ATOM 611 O O . THR A 1 80 ? -20.781 -4.271 2.654 1.00 95.88 80 THR A O 1
ATOM 614 N N . LEU A 1 81 ? -18.882 -3.117 3.032 1.00 94.81 81 LEU A N 1
ATOM 615 C CA . LEU A 1 81 ? -19.324 -2.416 4.234 1.00 94.81 81 LEU A CA 1
ATOM 616 C C . LEU A 1 81 ? -19.575 -0.922 4.006 1.00 94.81 81 LEU A C 1
ATOM 618 O O . LEU A 1 81 ? -20.312 -0.316 4.782 1.00 94.81 81 LEU A O 1
ATOM 622 N N . GLY A 1 82 ? -18.937 -0.316 3.002 1.00 95.19 82 GLY A N 1
ATOM 623 C CA . GLY A 1 82 ? -19.012 1.123 2.797 1.00 95.19 82 GLY A CA 1
ATOM 624 C C . GLY A 1 82 ? -18.114 1.642 1.670 1.00 95.19 82 GLY A C 1
ATOM 625 O O . GLY A 1 82 ? -17.718 0.892 0.778 1.00 95.19 82 GLY A O 1
ATOM 626 N N . THR A 1 83 ? -17.742 2.924 1.732 1.00 95.44 83 THR A N 1
ATOM 627 C CA . THR A 1 83 ? -16.816 3.544 0.770 1.00 95.44 83 THR A CA 1
ATOM 628 C C . THR A 1 83 ? -15.379 3.057 1.034 1.00 95.44 83 THR A C 1
ATOM 630 O O . THR A 1 83 ? -14.844 3.366 2.102 1.00 95.44 83 THR A O 1
ATOM 633 N N . PRO A 1 84 ? -14.725 2.323 0.109 1.00 96.50 84 PRO A N 1
ATOM 634 C CA . PRO A 1 84 ? -13.411 1.736 0.340 1.00 96.50 84 PRO A CA 1
ATOM 635 C C . PRO A 1 84 ? -12.275 2.754 0.162 1.00 96.50 84 PRO A C 1
ATOM 637 O O . PRO A 1 84 ? -12.110 3.366 -0.896 1.00 96.50 84 PRO A O 1
ATOM 640 N N . TYR A 1 85 ? -11.426 2.852 1.179 1.00 96.56 85 TYR A N 1
ATOM 641 C CA . TYR A 1 85 ? -10.181 3.616 1.156 1.00 96.56 85 TYR A CA 1
ATOM 642 C C . TYR A 1 85 ? -8.995 2.712 1.481 1.00 96.56 85 TYR A C 1
ATOM 644 O O . TYR A 1 85 ? -9.099 1.807 2.303 1.00 96.56 85 TYR A O 1
ATOM 652 N N . LEU A 1 86 ? -7.840 2.976 0.882 1.00 97.25 86 LEU A N 1
ATOM 653 C CA . LEU A 1 86 ? -6.561 2.498 1.395 1.00 97.25 86 LEU A CA 1
ATOM 654 C C . LEU A 1 86 ? -5.968 3.572 2.304 1.00 97.25 86 LEU A C 1
ATOM 656 O O . LEU A 1 86 ? -5.912 4.732 1.902 1.00 97.25 86 LEU A O 1
ATOM 660 N N . ILE A 1 87 ? -5.486 3.197 3.486 1.00 95.19 87 ILE A N 1
ATOM 661 C CA . ILE A 1 87 ? -4.599 4.053 4.281 1.00 95.19 87 ILE A CA 1
ATOM 662 C C . ILE A 1 87 ? -3.179 3.522 4.172 1.00 95.19 87 ILE A C 1
ATOM 664 O O . ILE A 1 87 ? -2.884 2.425 4.656 1.00 95.19 87 ILE A O 1
ATOM 668 N N . SER A 1 88 ? -2.317 4.318 3.547 1.00 92.38 88 SER A N 1
ATOM 669 C CA . SER A 1 88 ? -0.889 4.040 3.415 1.00 92.38 88 SER A CA 1
ATOM 670 C C . SER A 1 88 ? -0.038 5.078 4.138 1.00 92.38 88 SER A C 1
ATOM 672 O O . SER A 1 88 ? -0.547 6.033 4.726 1.00 92.38 88 SER A O 1
ATOM 674 N N . PHE A 1 89 ? 1.278 4.859 4.125 1.00 90.62 89 PHE A N 1
ATOM 675 C CA . PHE A 1 89 ? 2.225 5.623 4.927 1.00 90.62 89 PHE A CA 1
ATOM 676 C C . PHE A 1 89 ? 3.381 6.146 4.075 1.00 90.62 89 PHE A C 1
ATOM 678 O O . PHE A 1 89 ? 4.056 5.364 3.398 1.00 90.62 89 PHE A O 1
ATOM 685 N N . SER A 1 90 ? 3.645 7.452 4.146 1.00 89.81 90 SER A N 1
ATOM 686 C CA . SER A 1 90 ? 4.794 8.098 3.495 1.00 89.81 90 SER A CA 1
ATOM 687 C C . SER A 1 90 ? 5.960 8.306 4.466 1.00 89.81 90 SER A C 1
ATOM 689 O O . SER A 1 90 ? 5.792 8.272 5.683 1.00 89.81 90 SER A O 1
ATOM 691 N N . GLY A 1 91 ? 7.175 8.486 3.938 1.00 87.94 91 GLY A N 1
ATOM 692 C CA . GLY A 1 91 ? 8.350 8.864 4.738 1.00 87.94 91 GLY A CA 1
ATOM 693 C C . GLY A 1 91 ? 8.912 7.779 5.667 1.00 87.94 91 GLY A C 1
ATOM 694 O O . GLY A 1 91 ? 9.812 8.058 6.449 1.00 87.94 91 GLY A O 1
ATOM 695 N N . MET A 1 92 ? 8.434 6.528 5.604 1.00 88.62 92 MET A N 1
ATOM 696 C CA . MET A 1 92 ? 8.929 5.455 6.486 1.00 88.62 92 MET A CA 1
ATOM 697 C C . MET A 1 92 ? 10.439 5.228 6.383 1.00 88.62 92 MET A C 1
ATOM 699 O O . MET A 1 92 ? 11.075 5.009 7.406 1.00 88.62 92 MET A O 1
ATOM 703 N N . ALA A 1 93 ? 11.000 5.247 5.168 1.00 88.62 93 ALA A N 1
ATOM 704 C CA . ALA A 1 93 ? 12.421 4.972 4.968 1.00 88.62 93 ALA A CA 1
ATOM 705 C C . ALA A 1 93 ? 13.296 6.048 5.621 1.00 88.62 93 ALA A C 1
ATOM 707 O O . ALA A 1 93 ? 14.164 5.714 6.416 1.00 88.62 93 ALA A O 1
ATOM 708 N N . GLU A 1 94 ? 12.988 7.322 5.373 1.00 89.62 94 GLU A N 1
ATOM 709 C CA . GLU A 1 94 ? 13.640 8.470 6.014 1.00 89.62 94 GLU A CA 1
ATOM 710 C C . GLU A 1 94 ? 13.553 8.374 7.539 1.00 89.62 94 GLU A C 1
ATOM 712 O O . GLU A 1 94 ? 14.563 8.369 8.239 1.00 89.62 94 GLU A O 1
ATOM 717 N N . VAL A 1 95 ? 12.335 8.209 8.051 1.00 89.88 95 VAL A N 1
ATOM 718 C CA . VAL A 1 95 ? 12.066 8.173 9.485 1.00 89.88 95 VAL A CA 1
ATOM 719 C C . VAL A 1 95 ? 12.800 7.000 10.156 1.00 89.88 95 VAL A C 1
ATOM 721 O O . VAL A 1 95 ? 13.307 7.146 11.268 1.00 89.88 95 VAL A O 1
ATOM 724 N N . LEU A 1 96 ? 12.888 5.833 9.509 1.00 89.25 96 LEU A N 1
ATOM 725 C CA . LEU A 1 96 ? 13.532 4.629 10.055 1.00 89.25 96 LEU A CA 1
ATOM 726 C C . LEU A 1 96 ? 15.021 4.493 9.697 1.00 89.25 96 LEU A C 1
ATOM 728 O O . LEU A 1 96 ? 15.645 3.531 10.143 1.00 89.25 96 LEU A O 1
ATOM 732 N N . GLY A 1 97 ? 15.591 5.426 8.929 1.00 90.38 97 GLY A N 1
ATOM 733 C CA . GLY A 1 97 ? 16.972 5.339 8.444 1.00 90.38 97 GLY A CA 1
ATOM 734 C C . GLY A 1 97 ? 17.208 4.172 7.479 1.00 90.38 97 GLY A C 1
ATOM 735 O O . GLY A 1 97 ? 18.310 3.632 7.418 1.00 90.38 97 GLY A O 1
ATOM 736 N N . TRP A 1 98 ? 16.171 3.728 6.767 1.00 88.81 98 TRP A N 1
ATOM 737 C CA . TRP A 1 98 ? 16.290 2.688 5.748 1.00 88.81 98 TRP A CA 1
ATOM 738 C C . TRP A 1 98 ? 16.748 3.274 4.421 1.00 88.81 98 TRP A C 1
ATOM 740 O O . TRP A 1 98 ? 16.427 4.412 4.081 1.00 88.81 98 TRP A O 1
ATOM 750 N N . GLU A 1 99 ? 17.423 2.447 3.627 1.00 87.31 99 GLU A N 1
ATOM 751 C CA . GLU A 1 99 ? 17.689 2.780 2.235 1.00 87.31 99 GLU A CA 1
ATOM 752 C C . GLU A 1 99 ? 16.367 2.977 1.483 1.00 87.31 99 GLU A C 1
ATOM 754 O O . GLU A 1 99 ? 15.458 2.136 1.521 1.00 87.31 99 GLU A O 1
ATOM 759 N N . GLU A 1 100 ? 16.255 4.116 0.808 1.00 80.75 100 GLU A N 1
ATOM 760 C CA . GLU A 1 100 ? 15.093 4.436 0.002 1.00 80.75 100 GLU A CA 1
ATOM 761 C C . GLU A 1 100 ? 15.084 3.568 -1.256 1.00 80.75 100 GLU A C 1
ATOM 763 O O . GLU A 1 100 ? 16.054 3.499 -2.007 1.00 80.75 100 GLU A O 1
ATOM 768 N N . ARG A 1 101 ? 13.966 2.881 -1.488 1.00 88.12 101 ARG A N 1
ATOM 769 C CA . ARG A 1 101 ? 13.790 1.997 -2.640 1.00 88.12 101 ARG A CA 1
ATOM 770 C C . ARG A 1 101 ? 12.733 2.579 -3.552 1.00 88.12 101 ARG A C 1
ATOM 772 O O . ARG A 1 101 ? 11.701 3.042 -3.069 1.00 88.12 101 ARG A O 1
ATOM 779 N N . LEU A 1 102 ? 12.938 2.436 -4.860 1.00 90.50 102 LEU A N 1
ATOM 780 C CA . LEU A 1 102 ? 11.897 2.736 -5.836 1.00 90.50 102 LEU A CA 1
ATOM 781 C C . LEU A 1 102 ? 10.599 1.996 -5.471 1.00 90.50 102 LEU A C 1
ATOM 783 O O . LEU A 1 102 ? 10.651 0.804 -5.114 1.00 90.50 102 LEU A O 1
ATOM 787 N N . PRO A 1 103 ? 9.441 2.674 -5.532 1.00 93.31 103 PRO A N 1
ATOM 788 C CA . PRO A 1 103 ? 8.162 2.024 -5.308 1.00 93.31 103 PRO A CA 1
ATOM 789 C C . PRO A 1 103 ? 7.903 1.023 -6.433 1.00 93.31 103 PRO A C 1
ATOM 791 O O . PRO A 1 103 ? 8.434 1.161 -7.533 1.00 93.31 103 PRO A O 1
ATOM 794 N N . VAL A 1 104 ? 7.079 0.010 -6.189 1.00 95.75 104 VAL A N 1
ATOM 795 C CA . VAL A 1 104 ? 6.673 -0.901 -7.275 1.00 95.75 104 VAL A CA 1
ATOM 796 C C . VAL A 1 104 ? 5.722 -0.188 -8.244 1.00 95.75 104 VAL A C 1
ATOM 798 O O . VAL A 1 104 ? 5.861 -0.310 -9.460 1.00 95.75 104 VAL A O 1
ATOM 801 N N . VAL A 1 105 ? 4.788 0.608 -7.717 1.00 95.31 105 VAL A N 1
ATOM 802 C CA . VAL A 1 105 ? 3.859 1.421 -8.515 1.00 95.31 105 VAL A CA 1
ATOM 803 C C . VAL A 1 105 ? 4.299 2.877 -8.491 1.00 95.31 105 VAL A C 1
ATOM 805 O O . VAL A 1 105 ? 4.435 3.453 -7.412 1.00 95.31 105 VAL A O 1
ATOM 808 N N . ALA A 1 106 ? 4.485 3.480 -9.666 1.00 92.50 106 ALA A N 1
ATOM 809 C CA . ALA A 1 106 ? 4.825 4.895 -9.765 1.00 92.50 106 ALA A CA 1
ATOM 810 C C . ALA A 1 106 ? 3.734 5.762 -9.109 1.00 92.50 106 ALA A C 1
ATOM 812 O O . ALA A 1 106 ? 2.552 5.485 -9.335 1.00 92.50 106 ALA A O 1
ATOM 813 N N . PRO A 1 107 ? 4.083 6.825 -8.357 1.00 88.50 107 PRO A N 1
ATOM 814 C CA . PRO A 1 107 ? 3.103 7.689 -7.694 1.00 88.50 107 PRO A CA 1
ATOM 815 C C . PRO A 1 107 ? 1.986 8.177 -8.628 1.00 88.50 107 PRO A C 1
ATOM 817 O O . PRO A 1 107 ? 0.809 8.011 -8.316 1.00 88.50 107 PRO A O 1
ATOM 820 N N . ALA A 1 108 ? 2.345 8.646 -9.828 1.00 87.75 108 ALA A N 1
ATOM 821 C CA . ALA A 1 108 ? 1.397 9.127 -10.837 1.00 87.75 108 ALA A CA 1
ATOM 822 C C . ALA A 1 108 ? 0.430 8.047 -11.368 1.00 87.75 108 ALA A C 1
ATOM 824 O O . ALA A 1 108 ? -0.629 8.368 -11.896 1.00 87.75 108 ALA A O 1
ATOM 825 N N . GLN A 1 109 ? 0.765 6.761 -11.222 1.00 91.12 109 GLN A N 1
ATOM 826 C CA . GLN A 1 109 ? -0.053 5.641 -11.702 1.00 91.12 109 GLN A CA 1
ATOM 827 C C . GLN A 1 109 ? -0.963 5.052 -10.619 1.00 91.12 109 GLN A C 1
ATOM 829 O O . GLN A 1 109 ? -1.826 4.229 -10.930 1.00 91.12 109 GLN A O 1
ATOM 834 N N . ARG A 1 110 ? -0.795 5.436 -9.345 1.00 93.25 110 ARG A N 1
ATOM 835 C CA . ARG A 1 110 ? -1.559 4.843 -8.233 1.00 93.25 110 ARG A CA 1
ATOM 836 C C . ARG A 1 110 ? -3.060 5.059 -8.409 1.00 93.25 110 ARG A C 1
ATOM 838 O O . ARG A 1 110 ? -3.815 4.094 -8.326 1.00 93.25 110 ARG A O 1
ATOM 845 N N . THR A 1 111 ? -3.481 6.277 -8.753 1.00 91.69 111 THR A N 1
ATOM 846 C CA . THR A 1 111 ? -4.895 6.610 -9.001 1.00 91.69 111 THR A CA 1
ATOM 847 C C . THR A 1 111 ? -5.501 5.766 -10.121 1.00 91.69 111 THR A C 1
ATOM 849 O O . THR A 1 111 ? -6.610 5.258 -9.965 1.00 91.69 111 THR A O 1
ATOM 852 N N . GLU A 1 112 ? -4.776 5.555 -11.226 1.00 92.25 112 GLU A N 1
ATOM 853 C CA . GLU A 1 112 ? -5.239 4.704 -12.331 1.00 92.25 112 GLU A CA 1
ATOM 854 C C . GLU A 1 112 ? -5.427 3.250 -11.868 1.00 92.25 112 GLU A C 1
ATOM 856 O O . GLU A 1 112 ? -6.462 2.637 -12.136 1.00 92.25 112 GLU A O 1
ATOM 861 N N . VAL A 1 113 ? -4.460 2.705 -11.117 1.00 95.62 113 VAL A N 1
ATOM 862 C CA . VAL A 1 113 ? -4.535 1.336 -10.581 1.00 95.62 113 VAL A CA 1
ATOM 863 C C . VAL A 1 113 ? -5.744 1.161 -9.661 1.00 95.62 113 VAL A C 1
ATOM 865 O O . VAL A 1 113 ? -6.468 0.175 -9.803 1.00 95.62 113 VAL A O 1
ATOM 868 N N . LEU A 1 114 ? -5.975 2.107 -8.747 1.00 95.81 114 LEU A N 1
ATOM 869 C CA . LEU A 1 114 ? -7.099 2.061 -7.806 1.00 95.81 114 LEU A CA 1
ATOM 870 C C . LEU A 1 114 ? -8.445 2.236 -8.516 1.00 95.81 114 LEU A C 1
ATOM 872 O O . LEU A 1 114 ? -9.387 1.494 -8.242 1.00 95.81 114 LEU A O 1
ATOM 876 N N . THR A 1 115 ? -8.520 3.143 -9.493 1.00 92.19 115 THR A N 1
ATOM 877 C CA . THR A 1 115 ? -9.722 3.332 -10.321 1.00 92.19 115 THR A CA 1
ATOM 878 C C . THR A 1 115 ? -10.078 2.044 -11.063 1.00 92.19 115 THR A C 1
ATOM 880 O O . THR A 1 115 ? -11.249 1.660 -11.110 1.00 92.19 115 THR A O 1
ATOM 883 N N . GLY A 1 116 ? -9.072 1.309 -11.549 1.00 95.00 116 GLY A N 1
ATOM 884 C CA . GLY A 1 116 ? -9.251 0.000 -12.179 1.00 95.00 116 GLY A CA 1
ATOM 885 C C . GLY A 1 116 ? -9.840 -1.084 -11.263 1.00 95.00 116 GLY A C 1
ATOM 886 O O . GLY A 1 116 ? -10.290 -2.114 -11.760 1.00 95.00 116 GLY A O 1
ATOM 887 N N . TRP A 1 117 ? -9.875 -0.886 -9.940 1.00 96.94 117 TRP A N 1
ATOM 888 C CA . TRP A 1 117 ? -10.494 -1.834 -9.003 1.00 96.94 117 TRP A CA 1
ATOM 889 C C . TRP A 1 117 ? -11.991 -1.604 -8.801 1.00 96.94 117 TRP A C 1
ATOM 891 O O . TRP A 1 117 ? -12.657 -2.489 -8.264 1.00 96.94 117 TRP A O 1
ATOM 901 N N . SER A 1 118 ? -12.534 -0.468 -9.250 1.00 94.00 118 SER A N 1
ATOM 902 C CA . SER A 1 118 ? -13.915 -0.054 -8.958 1.00 94.00 118 SER A CA 1
ATOM 903 C C . SER A 1 118 ? -14.948 -1.097 -9.388 1.00 94.00 118 SER A C 1
ATOM 905 O O . SER A 1 118 ? -15.839 -1.427 -8.612 1.00 94.00 118 SER A O 1
ATOM 907 N N . ALA A 1 119 ? -14.789 -1.704 -10.570 1.00 95.00 119 ALA A N 1
ATOM 908 C CA . ALA A 1 119 ? -15.697 -2.746 -11.069 1.00 95.00 119 ALA A CA 1
ATOM 909 C C . ALA A 1 119 ? -15.776 -3.973 -10.141 1.00 95.00 119 ALA A C 1
ATOM 911 O O . ALA A 1 119 ? -16.823 -4.598 -10.002 1.00 95.00 119 ALA A O 1
ATOM 912 N N . LEU A 1 120 ? -14.674 -4.292 -9.459 1.00 96.00 120 LEU A N 1
ATOM 913 C CA . LEU A 1 120 ? -14.610 -5.380 -8.485 1.00 96.00 120 LEU A CA 1
ATOM 914 C C . LEU A 1 120 ? -15.035 -4.932 -7.078 1.00 96.00 120 LEU A C 1
ATOM 916 O O . LEU A 1 120 ? -15.331 -5.768 -6.232 1.00 96.00 120 LEU A O 1
ATOM 920 N N . CYS A 1 121 ? -15.078 -3.624 -6.833 1.00 96.19 121 CYS A N 1
ATOM 921 C CA . CYS A 1 121 ? -15.472 -3.001 -5.571 1.00 96.19 121 CYS A CA 1
ATOM 922 C C . CYS A 1 121 ? -16.895 -2.433 -5.669 1.00 96.19 121 CYS A C 1
ATOM 924 O O . CYS A 1 121 ? -17.155 -1.309 -5.247 1.00 96.19 121 CYS A O 1
ATOM 926 N N . ARG A 1 122 ? -17.818 -3.199 -6.272 1.00 94.88 122 ARG A N 1
ATOM 927 C CA . ARG A 1 122 ? -19.248 -2.850 -6.412 1.00 94.88 122 ARG A CA 1
ATOM 928 C C . ARG A 1 122 ? -19.492 -1.526 -7.153 1.00 94.88 122 ARG A C 1
ATOM 930 O O . ARG A 1 122 ? -20.444 -0.815 -6.850 1.00 94.88 122 ARG A O 1
ATOM 937 N N . ASN A 1 123 ? -18.635 -1.207 -8.123 1.00 94.38 123 ASN A N 1
ATOM 938 C CA . ASN A 1 123 ? -18.607 0.063 -8.858 1.00 94.38 123 ASN A CA 1
ATOM 939 C C . ASN A 1 123 ? -18.357 1.297 -7.976 1.00 94.38 123 ASN A C 1
ATOM 941 O O . ASN A 1 123 ? -18.647 2.418 -8.388 1.00 94.38 123 ASN A O 1
ATOM 945 N N . ILE A 1 124 ? -17.789 1.108 -6.782 1.00 92.62 124 ILE A N 1
ATOM 946 C CA . ILE A 1 124 ? -17.399 2.200 -5.894 1.00 92.62 124 ILE A CA 1
ATOM 947 C C . ILE A 1 124 ? -15.930 2.552 -6.177 1.00 92.62 124 ILE A C 1
ATOM 949 O O . ILE A 1 124 ? -15.079 1.654 -6.150 1.00 92.62 124 ILE A O 1
ATOM 953 N N . PRO A 1 125 ? -15.599 3.832 -6.427 1.00 91.88 125 PRO A N 1
ATOM 954 C CA . PRO A 1 125 ? -14.217 4.259 -6.605 1.00 91.88 125 PRO A CA 1
ATOM 955 C C . PRO A 1 125 ? -13.371 3.973 -5.362 1.00 91.88 125 PRO A C 1
ATOM 957 O O . PRO A 1 125 ? -13.694 4.439 -4.269 1.00 91.88 125 PRO A O 1
ATOM 960 N N . VAL A 1 126 ? -12.260 3.255 -5.540 1.00 94.38 126 VAL A N 1
ATOM 961 C CA . VAL A 1 126 ? -11.264 3.058 -4.479 1.00 94.38 126 VAL A CA 1
ATOM 962 C C . VAL A 1 126 ? -10.313 4.247 -4.474 1.00 94.38 126 VAL A C 1
ATOM 964 O O . VAL A 1 126 ? -9.778 4.629 -5.515 1.00 94.38 126 VAL A O 1
ATOM 967 N N . ARG A 1 127 ? -10.081 4.828 -3.297 1.00 92.12 127 ARG A N 1
ATOM 968 C CA . ARG A 1 127 ? -9.143 5.943 -3.115 1.00 92.12 127 ARG A CA 1
ATOM 969 C C . ARG A 1 127 ? -8.065 5.574 -2.114 1.00 92.12 127 ARG A C 1
ATOM 971 O O . ARG A 1 127 ? -8.197 4.613 -1.364 1.00 92.12 127 ARG A O 1
ATOM 978 N N . GLU A 1 128 ? -7.002 6.358 -2.093 1.00 93.62 128 GLU A N 1
ATOM 979 C CA . GLU A 1 128 ? -5.935 6.225 -1.114 1.00 93.62 128 GLU A CA 1
ATOM 980 C C . GLU A 1 128 ? -5.791 7.514 -0.317 1.00 93.62 128 GLU A C 1
ATOM 982 O O . GLU A 1 128 ? -5.860 8.613 -0.865 1.00 93.62 128 GLU A O 1
ATOM 987 N N . HIS A 1 129 ? -5.580 7.354 0.982 1.00 91.19 129 HIS A N 1
ATOM 988 C CA . HIS A 1 129 ? -5.220 8.412 1.899 1.00 91.19 129 HIS A CA 1
ATOM 989 C C . HIS A 1 129 ? -3.853 8.095 2.498 1.00 91.19 129 HIS A C 1
ATOM 991 O O . HIS A 1 129 ? -3.644 7.024 3.071 1.00 91.19 129 HIS A O 1
ATOM 997 N N . VAL A 1 130 ? -2.912 9.019 2.338 1.00 89.81 130 VAL A N 1
ATOM 998 C CA . VAL A 1 130 ? -1.524 8.824 2.758 1.00 89.81 130 VAL A CA 1
ATOM 999 C C . VAL A 1 130 ? -1.296 9.582 4.057 1.00 89.81 130 VAL A C 1
ATOM 1001 O O . VAL A 1 130 ? -1.416 10.805 4.094 1.00 89.81 130 VAL A O 1
ATOM 1004 N N . LEU A 1 131 ? -0.948 8.859 5.117 1.00 89.12 131 LEU A N 1
ATOM 1005 C CA . LEU A 1 131 ? -0.569 9.448 6.397 1.00 89.12 131 LEU A CA 1
ATOM 1006 C C . LEU A 1 131 ? 0.960 9.579 6.482 1.00 89.12 131 LEU A C 1
ATOM 1008 O O . LEU A 1 131 ? 1.670 8.612 6.179 1.00 89.12 131 LEU A O 1
ATOM 1012 N N . PRO A 1 132 ? 1.509 10.725 6.920 1.00 91.31 132 PRO A N 1
ATOM 1013 C CA . PRO A 1 132 ? 2.937 10.836 7.176 1.00 91.31 132 PRO A CA 1
ATOM 1014 C C . PRO A 1 132 ? 3.332 9.886 8.307 1.00 91.31 132 PRO A C 1
ATOM 1016 O O . PRO A 1 132 ? 2.834 9.996 9.427 1.00 91.31 132 PRO A O 1
ATOM 1019 N N . PHE A 1 133 ? 4.253 8.952 8.046 1.00 91.19 133 PHE A N 1
ATOM 1020 C CA . PHE A 1 133 ? 4.644 7.966 9.057 1.00 91.19 133 PHE A CA 1
ATOM 1021 C C . PHE A 1 133 ? 5.203 8.629 10.317 1.00 91.19 133 PHE A C 1
ATOM 1023 O O . PHE A 1 133 ? 4.992 8.130 11.417 1.00 91.19 133 PHE A O 1
ATOM 1030 N N . ARG A 1 134 ? 5.874 9.777 10.171 1.00 92.94 134 ARG A N 1
ATOM 1031 C CA . ARG A 1 134 ? 6.410 10.554 11.294 1.00 92.94 134 ARG A CA 1
ATOM 1032 C C . ARG A 1 134 ? 5.324 10.938 12.316 1.00 92.94 134 ARG A C 1
ATOM 1034 O O . ARG A 1 134 ? 5.603 10.896 13.508 1.00 92.94 134 ARG A O 1
ATOM 1041 N N . ASP A 1 135 ? 4.110 11.243 11.852 1.00 92.06 135 ASP A N 1
ATOM 1042 C CA . ASP A 1 135 ? 3.019 11.756 12.690 1.00 92.06 135 ASP A CA 1
ATOM 1043 C C . ASP A 1 135 ? 2.335 10.617 13.462 1.00 92.06 135 ASP A C 1
ATOM 1045 O O . ASP A 1 135 ? 1.790 10.823 14.542 1.00 92.06 135 ASP A O 1
ATOM 1049 N N . ILE A 1 136 ? 2.401 9.391 12.930 1.00 93.12 136 ILE A N 1
ATOM 1050 C CA . ILE A 1 136 ? 1.774 8.210 13.538 1.00 93.12 136 ILE A CA 1
ATOM 1051 C C . ILE A 1 136 ? 2.766 7.272 14.238 1.00 93.12 136 ILE A C 1
ATOM 1053 O O . ILE A 1 136 ? 2.354 6.373 14.969 1.00 93.12 136 ILE A O 1
ATOM 1057 N N . ARG A 1 137 ? 4.078 7.438 14.014 1.00 93.31 137 ARG A N 1
ATOM 1058 C CA . ARG A 1 137 ? 5.108 6.474 14.439 1.00 93.31 137 ARG A CA 1
ATOM 1059 C C . ARG A 1 137 ? 5.096 6.216 15.941 1.00 93.31 137 ARG A C 1
ATOM 1061 O O . ARG A 1 137 ? 5.395 5.096 16.350 1.00 93.31 137 ARG A O 1
ATOM 1068 N N . THR A 1 138 ? 4.837 7.244 16.744 1.00 95.00 138 THR A N 1
ATOM 1069 C CA . THR A 1 138 ? 4.892 7.196 18.213 1.00 95.00 138 THR A CA 1
ATOM 1070 C C . THR A 1 138 ? 3.548 6.909 18.867 1.00 95.00 138 THR A C 1
ATOM 1072 O O . THR A 1 138 ? 3.509 6.774 20.086 1.00 95.00 138 THR A O 1
ATOM 1075 N N . LEU A 1 139 ? 2.470 6.802 18.087 1.00 96.88 139 LEU A N 1
ATOM 1076 C CA . LEU A 1 139 ? 1.135 6.559 18.622 1.00 96.88 139 LEU A CA 1
ATOM 1077 C C . LEU A 1 139 ? 1.058 5.179 19.265 1.00 96.88 139 LEU A C 1
ATOM 1079 O O . LEU A 1 139 ? 1.533 4.189 18.699 1.00 96.88 139 LEU A O 1
ATOM 1083 N N . SER A 1 140 ? 0.439 5.101 20.438 1.00 98.00 140 SER A N 1
ATOM 1084 C CA . SER A 1 140 ? 0.025 3.817 20.999 1.00 98.00 140 SER A CA 1
ATOM 1085 C C . SER A 1 140 ? -1.008 3.138 20.077 1.00 98.00 140 SER A C 1
ATOM 1087 O O . SER A 1 140 ? -1.583 3.797 19.203 1.00 98.00 140 SER A O 1
ATOM 1089 N N . PRO A 1 141 ? -1.236 1.818 20.201 1.00 97.69 141 PRO A N 1
ATOM 1090 C CA . PRO A 1 141 ? -2.365 1.168 19.537 1.00 97.69 141 PRO A CA 1
ATOM 1091 C C . PRO A 1 141 ? -3.698 1.907 19.760 1.00 97.69 141 PRO A C 1
ATOM 1093 O O . PRO A 1 141 ? -4.442 2.129 18.807 1.00 97.69 141 PRO A O 1
ATOM 1096 N N . GLU A 1 142 ? -3.953 2.356 20.984 1.00 97.69 142 GLU A N 1
ATOM 1097 C CA . GLU A 1 142 ? -5.148 3.087 21.405 1.00 97.69 142 GLU A CA 1
ATOM 1098 C C . GLU A 1 142 ? -5.265 4.446 20.700 1.00 97.69 142 GLU A C 1
ATOM 1100 O O . GLU A 1 142 ? -6.304 4.762 20.110 1.00 97.69 142 GLU A O 1
ATOM 1105 N N . ASP A 1 143 ? -4.179 5.226 20.682 1.00 97.50 143 ASP A N 1
ATOM 1106 C CA . ASP A 1 143 ? -4.148 6.532 20.011 1.00 97.50 143 ASP A CA 1
ATOM 1107 C C . ASP A 1 143 ? -4.299 6.385 18.495 1.00 97.50 143 ASP A C 1
ATOM 1109 O O . ASP A 1 143 ? -4.949 7.204 17.845 1.00 97.50 143 ASP A O 1
ATOM 1113 N N . PHE A 1 144 ? -3.715 5.333 17.912 1.00 96.69 144 PHE A N 1
ATOM 1114 C CA . PHE A 1 144 ? -3.847 5.060 16.485 1.00 96.69 144 PHE A CA 1
ATOM 1115 C C . PHE A 1 144 ? -5.296 4.725 16.113 1.00 96.69 144 PHE A C 1
ATOM 1117 O O . PHE A 1 144 ? -5.811 5.256 15.131 1.00 96.69 144 PHE A O 1
ATOM 1124 N N . VAL A 1 145 ? -5.985 3.896 16.900 1.00 97.00 145 VAL A N 1
ATOM 1125 C CA . VAL A 1 145 ? -7.406 3.582 16.671 1.00 97.00 145 VAL A CA 1
ATOM 1126 C C . VAL A 1 145 ? -8.285 4.820 16.888 1.00 97.00 145 VAL A C 1
ATOM 1128 O O . VAL A 1 145 ? -9.172 5.086 16.074 1.00 97.00 145 VAL A O 1
ATOM 1131 N N . SER A 1 146 ? -7.984 5.633 17.903 1.00 95.50 146 SER A N 1
ATOM 1132 C CA . SER A 1 146 ? -8.663 6.913 18.147 1.00 95.50 146 SER A CA 1
ATOM 1133 C C . SER A 1 146 ? -8.491 7.892 16.981 1.00 95.50 146 SER A C 1
ATOM 1135 O O . SER A 1 146 ? -9.454 8.532 16.556 1.00 95.50 146 SER A O 1
ATOM 1137 N N . LEU A 1 147 ? -7.285 7.976 16.407 1.00 94.81 147 LEU A N 1
ATOM 1138 C CA . LEU A 1 147 ? -7.017 8.755 15.197 1.00 94.81 147 LEU A CA 1
ATOM 1139 C C . LEU A 1 147 ? -7.905 8.289 14.038 1.00 94.81 147 LEU A C 1
ATOM 1141 O O . LEU A 1 147 ? -8.529 9.123 13.384 1.00 94.81 147 LEU A O 1
ATOM 1145 N N . LEU A 1 148 ? -7.991 6.975 13.793 1.00 94.25 148 LEU A N 1
ATOM 1146 C CA . LEU A 1 148 ? -8.838 6.440 12.723 1.00 94.25 148 LEU A CA 1
ATOM 1147 C C . LEU A 1 148 ? -10.308 6.833 12.925 1.00 94.25 148 LEU A C 1
ATOM 1149 O O . LEU A 1 148 ? -10.952 7.328 11.999 1.00 94.25 148 LEU A O 1
ATOM 1153 N N . TYR A 1 149 ? -10.823 6.679 14.144 1.00 93.50 149 TYR A N 1
ATOM 1154 C CA . TYR A 1 149 ? -12.190 7.072 14.480 1.00 93.50 149 TYR A CA 1
ATOM 1155 C C . TYR A 1 149 ? -12.451 8.565 14.207 1.00 93.50 149 TYR A C 1
ATOM 1157 O O . TYR A 1 149 ? -13.456 8.920 13.574 1.00 93.50 149 TYR A O 1
ATOM 1165 N N . ASN A 1 150 ? -11.512 9.427 14.611 1.00 92.06 150 ASN A N 1
ATOM 1166 C CA . ASN A 1 150 ? -11.578 10.879 14.418 1.00 92.06 150 ASN A CA 1
ATOM 1167 C C . ASN A 1 150 ? -11.491 11.299 12.940 1.00 92.06 150 ASN A C 1
ATOM 1169 O O . ASN A 1 150 ? -12.022 12.345 12.572 1.00 92.06 150 ASN A O 1
ATOM 1173 N N . LEU A 1 151 ? -10.903 10.469 12.072 1.00 89.88 151 LEU A N 1
ATOM 1174 C CA . LEU A 1 151 ? -10.917 10.660 10.615 1.00 89.88 151 LEU A CA 1
ATOM 1175 C C . LEU A 1 151 ? -12.270 10.317 9.962 1.00 89.88 151 LEU A C 1
ATOM 1177 O O . LEU A 1 151 ? -12.404 10.424 8.741 1.00 89.88 151 LEU A O 1
ATOM 1181 N N . GLY A 1 152 ? -13.271 9.907 10.749 1.00 91.38 152 GLY A N 1
ATOM 1182 C CA . GLY A 1 152 ? -14.600 9.533 10.257 1.00 91.38 152 GLY A CA 1
ATOM 1183 C C . GLY A 1 152 ? -14.702 8.077 9.800 1.00 91.38 152 GLY A C 1
ATOM 1184 O O . GLY A 1 152 ? -15.713 7.684 9.218 1.00 91.38 152 GLY A O 1
ATOM 1185 N N . ILE A 1 153 ? -13.682 7.261 10.071 1.00 94.06 153 ILE A N 1
ATOM 1186 C CA . ILE A 1 153 ? -13.649 5.849 9.686 1.00 94.06 153 ILE A CA 1
ATOM 1187 C C . ILE A 1 153 ? -14.629 5.071 10.564 1.00 94.06 153 ILE A C 1
ATOM 1189 O O . ILE A 1 153 ? -14.744 5.317 11.768 1.00 94.06 153 ILE A O 1
ATOM 1193 N N . ARG A 1 154 ? -15.384 4.155 9.952 1.00 95.38 154 ARG A N 1
ATOM 1194 C CA . ARG A 1 154 ? -16.378 3.314 10.652 1.00 95.38 154 ARG A CA 1
ATOM 1195 C C . ARG A 1 154 ? -16.112 1.822 10.523 1.00 95.38 154 ARG 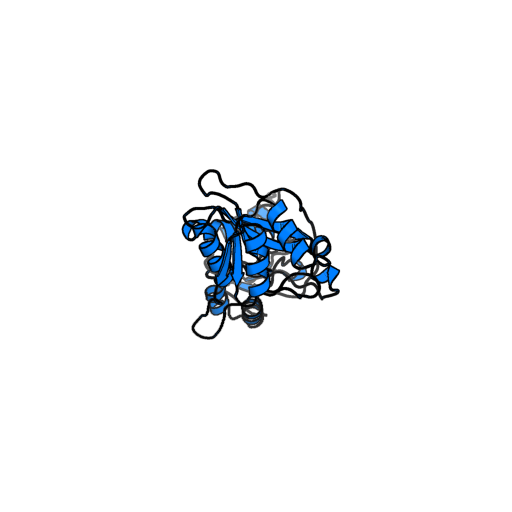A C 1
ATOM 1197 O O . ARG A 1 154 ? -16.762 1.014 11.183 1.00 95.38 154 ARG A O 1
ATOM 1204 N N . GLY A 1 155 ? -15.136 1.443 9.711 1.00 97.12 155 GLY A N 1
ATOM 1205 C CA . GLY A 1 155 ? -14.681 0.070 9.643 1.00 97.12 155 GLY A CA 1
ATOM 1206 C C . GLY A 1 155 ? -13.276 -0.045 9.091 1.00 97.12 155 GLY A C 1
ATOM 1207 O O . GLY A 1 155 ? -12.794 0.828 8.368 1.00 97.12 155 GLY A O 1
ATOM 1208 N N . VAL A 1 156 ? -12.632 -1.143 9.453 1.00 98.19 156 VAL A N 1
ATOM 1209 C CA . VAL A 1 156 ? -11.241 -1.439 9.144 1.00 98.19 156 VAL A CA 1
ATOM 1210 C C . VAL A 1 156 ? -11.154 -2.853 8.585 1.00 98.19 156 VAL A C 1
ATOM 1212 O O . VAL A 1 156 ? -11.753 -3.781 9.124 1.00 98.19 156 VAL A O 1
ATOM 1215 N N . VAL A 1 157 ? -10.392 -3.026 7.512 1.00 98.44 157 VAL A N 1
ATOM 1216 C CA . VAL A 1 157 ? -10.074 -4.322 6.915 1.00 98.44 157 VAL A CA 1
ATOM 1217 C C . VAL A 1 157 ? -8.561 -4.503 6.910 1.00 98.44 157 VAL A C 1
ATOM 1219 O O . VAL A 1 157 ? -7.818 -3.634 6.452 1.00 98.44 157 VAL A O 1
ATOM 1222 N N . VAL A 1 158 ? -8.086 -5.635 7.416 1.00 97.88 158 VAL A N 1
ATOM 1223 C CA . VAL A 1 158 ? -6.654 -5.941 7.506 1.00 97.88 158 VAL A CA 1
ATOM 1224 C C . VAL A 1 158 ? -6.362 -7.383 7.114 1.00 97.88 158 VAL A C 1
ATOM 1226 O O . VAL A 1 158 ? -7.227 -8.255 7.193 1.00 97.88 158 VAL A O 1
ATOM 1229 N N . GLY A 1 159 ? -5.126 -7.639 6.688 1.00 96.06 159 GLY A N 1
ATOM 1230 C CA . GLY A 1 159 ? -4.611 -9.003 6.586 1.00 96.06 159 GLY A CA 1
ATOM 1231 C C . GLY A 1 159 ? -4.329 -9.587 7.973 1.00 96.06 159 GLY A C 1
ATOM 1232 O O . GLY A 1 159 ? -4.036 -8.848 8.916 1.00 96.06 159 GLY A O 1
ATOM 1233 N N . SER A 1 160 ? -4.369 -10.912 8.093 1.00 94.69 160 SER A N 1
ATOM 1234 C CA . SER A 1 160 ? -4.121 -11.645 9.345 1.00 94.69 160 SER A CA 1
ATOM 1235 C C . SER A 1 160 ? -2.748 -11.382 9.979 1.00 94.69 160 SER A C 1
ATOM 1237 O O . SER A 1 160 ? -2.582 -11.564 11.181 1.00 94.69 160 SER A O 1
ATOM 1239 N N . ASN A 1 161 ? -1.780 -10.887 9.204 1.00 92.56 161 ASN A N 1
ATOM 1240 C CA . ASN A 1 161 ? -0.434 -10.531 9.656 1.00 92.56 161 ASN A CA 1
ATOM 1241 C C . ASN A 1 161 ? -0.250 -9.038 10.004 1.00 92.56 161 ASN A C 1
ATOM 1243 O O . ASN A 1 161 ? 0.887 -8.585 10.158 1.00 92.56 161 ASN A O 1
ATOM 1247 N N . TYR A 1 162 ? -1.328 -8.252 10.078 1.00 95.88 162 TYR A N 1
ATOM 1248 C CA . TYR A 1 162 ? -1.227 -6.813 10.309 1.00 95.88 162 TYR A CA 1
ATOM 1249 C C . TYR A 1 162 ? -0.739 -6.479 11.725 1.00 95.88 162 TYR A C 1
ATOM 1251 O O . TYR A 1 162 ? -1.163 -7.073 12.717 1.00 95.88 162 TYR A O 1
ATOM 1259 N N . ARG A 1 163 ? 0.154 -5.489 11.808 1.00 96.00 163 ARG A N 1
ATOM 1260 C CA . ARG A 1 163 ? 0.708 -4.953 13.054 1.00 96.00 163 ARG A CA 1
ATOM 1261 C C . ARG A 1 163 ? 0.667 -3.431 13.022 1.00 96.00 163 ARG A C 1
ATOM 1263 O O . ARG A 1 163 ? 0.884 -2.835 11.966 1.00 96.00 163 ARG A O 1
ATOM 1270 N N . PHE A 1 164 ? 0.433 -2.809 14.174 1.00 96.06 164 PHE A N 1
ATOM 1271 C CA . PHE A 1 164 ? 0.288 -1.354 14.283 1.00 96.06 164 PHE A CA 1
ATOM 1272 C C . PHE A 1 164 ? 0.703 -0.816 15.657 1.00 96.06 164 PHE A C 1
ATOM 1274 O O . PHE A 1 164 ? 1.111 -1.564 16.549 1.00 96.06 164 PHE A O 1
ATOM 1281 N N . GLY A 1 165 ? 0.628 0.507 15.801 1.00 94.62 165 GLY A N 1
ATOM 1282 C CA . GLY A 1 165 ? 1.060 1.223 16.995 1.00 94.62 165 GLY A CA 1
ATOM 1283 C C . GLY A 1 165 ? 2.581 1.239 17.170 1.00 94.62 165 GLY A C 1
ATOM 1284 O O . GLY A 1 165 ? 3.347 0.614 16.424 1.00 94.62 165 GLY A O 1
A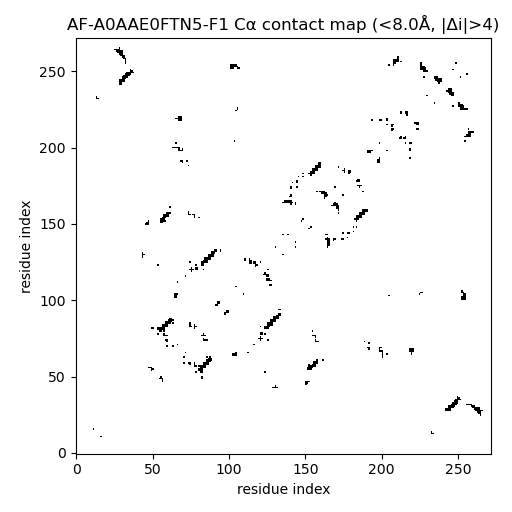TOM 1285 N N . TYR A 1 166 ? 3.030 1.974 18.181 1.00 95.25 166 TYR A N 1
ATOM 1286 C CA . TYR A 1 166 ? 4.438 2.190 18.471 1.00 95.25 166 TYR A CA 1
ATOM 1287 C C . TYR A 1 166 ? 5.168 0.857 18.639 1.00 95.25 166 TYR A C 1
ATOM 1289 O O . TYR A 1 166 ? 4.783 0.019 19.454 1.00 95.25 166 TYR A O 1
ATOM 1297 N N . LYS A 1 167 ? 6.237 0.669 17.855 1.00 93.44 167 LYS A N 1
ATOM 1298 C CA . LYS A 1 167 ? 7.023 -0.577 17.790 1.00 93.44 167 LYS A CA 1
ATOM 1299 C C . LYS A 1 167 ? 6.190 -1.824 17.451 1.00 93.44 167 LYS A C 1
ATOM 1301 O O . LYS A 1 167 ? 6.526 -2.913 17.908 1.00 93.44 167 LYS A O 1
ATOM 1306 N N . ALA A 1 168 ? 5.130 -1.674 16.652 1.00 94.00 168 ALA A N 1
ATOM 1307 C CA . ALA A 1 168 ? 4.282 -2.783 16.211 1.00 94.00 168 ALA A CA 1
ATOM 1308 C C . ALA A 1 168 ? 3.672 -3.583 17.382 1.00 94.00 168 ALA A C 1
ATOM 1310 O O . ALA A 1 168 ? 3.498 -4.800 17.283 1.00 94.00 168 ALA A O 1
ATOM 1311 N N . LYS A 1 169 ? 3.383 -2.908 18.506 1.00 97.06 169 LYS A N 1
ATOM 1312 C CA . LYS A 1 169 ? 2.812 -3.519 19.717 1.00 97.06 169 LYS A CA 1
ATOM 1313 C C . LYS A 1 169 ? 1.413 -4.093 19.493 1.00 97.06 169 LYS A C 1
ATOM 1315 O O . LYS A 1 169 ? 1.104 -5.120 20.084 1.00 97.06 169 LYS A O 1
ATOM 1320 N N . GLY A 1 170 ? 0.607 -3.453 18.650 1.00 97.31 170 GLY A N 1
ATOM 1321 C CA . GLY A 1 170 ? -0.740 -3.903 18.325 1.00 97.31 170 GLY A CA 1
ATOM 1322 C C . GLY A 1 170 ? -0.747 -5.006 17.271 1.00 97.31 170 GLY A C 1
ATOM 1323 O O . GLY A 1 170 ? 0.042 -4.984 16.320 1.00 97.31 170 GLY A O 1
ATOM 1324 N N . ASP A 1 171 ? -1.666 -5.950 17.441 1.00 98.00 171 ASP A N 1
ATOM 1325 C CA . ASP A 1 171 ? -1.982 -7.029 16.509 1.00 98.00 171 ASP A CA 1
ATOM 1326 C C . ASP A 1 171 ? -3.465 -7.022 16.124 1.00 98.00 171 ASP A C 1
ATOM 1328 O O . ASP A 1 171 ? -4.250 -6.199 16.589 1.00 98.00 171 ASP A O 1
ATOM 1332 N N . THR A 1 172 ? -3.867 -7.922 15.236 1.00 97.12 172 THR A N 1
ATOM 1333 C CA . THR A 1 172 ? -5.241 -7.966 14.728 1.00 97.12 172 THR A CA 1
ATOM 1334 C C . THR A 1 172 ? -6.286 -8.202 15.825 1.00 97.12 172 THR A C 1
ATOM 1336 O O . THR A 1 172 ? -7.361 -7.609 15.750 1.00 97.12 172 THR A O 1
ATOM 1339 N N . THR A 1 173 ? -5.964 -8.971 16.869 1.00 97.12 173 THR A N 1
ATOM 1340 C CA . THR A 1 173 ? -6.837 -9.180 18.035 1.00 97.12 173 THR A CA 1
ATOM 1341 C C . THR A 1 173 ? -7.033 -7.880 18.812 1.00 97.12 173 THR A C 1
ATOM 1343 O O . THR A 1 173 ? -8.163 -7.480 19.084 1.00 97.12 173 THR A O 1
ATOM 1346 N N . MET A 1 174 ? -5.943 -7.170 19.115 1.00 98.00 174 MET A N 1
ATOM 1347 C CA . MET A 1 174 ? -6.002 -5.866 19.778 1.00 98.00 174 MET A CA 1
ATOM 1348 C C . MET A 1 174 ? -6.770 -4.842 18.935 1.00 98.00 174 MET A C 1
ATOM 1350 O O . MET A 1 174 ? -7.559 -4.072 19.475 1.00 98.00 174 MET A O 1
ATOM 1354 N N . LEU A 1 175 ? -6.584 -4.856 17.611 1.00 98.06 175 LEU A N 1
ATOM 1355 C CA . LEU A 1 175 ? -7.319 -3.983 16.696 1.00 98.06 175 LEU A CA 1
ATOM 1356 C C . LEU A 1 175 ? -8.827 -4.244 16.749 1.00 98.06 175 LEU A C 1
ATOM 1358 O O . LEU A 1 175 ? -9.596 -3.289 16.726 1.00 98.06 175 LEU A O 1
ATOM 1362 N N . GLN A 1 176 ? -9.252 -5.509 16.828 1.00 97.69 176 GLN A N 1
ATOM 1363 C CA . GLN A 1 176 ? -10.666 -5.862 16.971 1.00 97.69 176 GLN A CA 1
ATOM 1364 C C . GLN A 1 176 ? -11.255 -5.344 18.282 1.00 97.69 176 GLN A C 1
ATOM 1366 O O . GLN A 1 176 ? -12.323 -4.736 18.247 1.00 97.69 176 GLN A O 1
ATOM 1371 N N . THR A 1 177 ? -10.557 -5.541 19.405 1.00 97.94 177 THR A N 1
ATOM 1372 C CA . THR A 1 177 ? -11.003 -5.057 20.720 1.00 97.94 177 THR A CA 1
ATOM 1373 C C . THR A 1 177 ? -11.127 -3.536 20.733 1.00 97.94 177 THR A C 1
ATOM 1375 O O . THR A 1 177 ? -12.215 -3.013 20.950 1.00 97.94 177 THR A O 1
ATOM 1378 N N . LEU A 1 178 ? -10.047 -2.825 20.394 1.00 97.81 178 LEU A N 1
ATOM 1379 C CA . LEU A 1 178 ? -10.040 -1.360 20.378 1.00 97.81 178 LEU A CA 1
ATOM 1380 C C . LEU A 1 178 ? -11.038 -0.799 19.356 1.00 97.81 178 LEU A C 1
ATOM 1382 O O . LEU A 1 178 ? -11.697 0.203 19.604 1.00 97.81 178 LEU A O 1
ATOM 1386 N N . GLY A 1 179 ? -11.180 -1.443 18.196 1.00 97.00 179 GLY A N 1
ATOM 1387 C CA . GLY A 1 179 ? -12.173 -1.054 17.200 1.00 97.00 179 GLY A CA 1
ATOM 1388 C C . GLY A 1 179 ? -13.602 -1.155 17.736 1.00 97.00 179 GLY A C 1
ATOM 1389 O O . GLY A 1 179 ? -14.388 -0.228 17.535 1.00 97.00 179 GLY A O 1
ATOM 1390 N N . ALA A 1 180 ? -13.922 -2.234 18.455 1.00 96.50 180 ALA A N 1
ATOM 1391 C CA . ALA A 1 180 ? -15.238 -2.443 19.054 1.00 96.50 180 ALA A CA 1
ATOM 1392 C C . ALA A 1 180 ? -15.584 -1.368 20.097 1.00 96.50 180 ALA A C 1
ATOM 1394 O O . ALA A 1 180 ? -16.715 -0.879 20.086 1.00 96.50 180 ALA A O 1
ATOM 1395 N N . ASP A 1 181 ? -14.614 -0.932 20.906 1.00 96.44 181 ASP A N 1
ATOM 1396 C CA . ASP A 1 181 ? -14.796 0.138 21.901 1.00 96.44 181 ASP A CA 1
ATOM 1397 C C . ASP A 1 181 ? -15.217 1.476 21.261 1.00 96.44 181 ASP A C 1
ATOM 1399 O O . ASP A 1 181 ? -15.942 2.269 21.861 1.00 96.44 181 ASP A O 1
ATOM 1403 N N . HIS A 1 182 ? -14.829 1.704 20.002 1.00 93.00 182 HIS A N 1
ATOM 1404 C CA . HIS A 1 182 ? -15.214 2.871 19.200 1.00 93.00 182 HIS A CA 1
ATOM 1405 C C . HIS A 1 182 ? -16.406 2.616 18.256 1.00 93.00 182 HIS A C 1
ATOM 1407 O O . HIS A 1 182 ? -16.732 3.469 17.424 1.00 93.00 182 HIS A O 1
ATOM 1413 N N . GLY A 1 183 ? -17.043 1.442 18.320 1.00 94.88 183 GLY A N 1
ATOM 1414 C CA . GLY A 1 183 ? -18.112 1.047 17.396 1.00 94.88 183 GLY A CA 1
ATOM 1415 C C . GLY A 1 183 ? -17.649 0.847 15.945 1.00 94.88 183 GLY A C 1
ATOM 1416 O O . GLY A 1 183 ? -18.470 0.875 15.026 1.00 94.88 183 GLY A O 1
ATOM 1417 N N . MET A 1 184 ? -16.345 0.661 15.713 1.00 95.94 184 MET A N 1
ATOM 1418 C CA . MET A 1 184 ? -15.775 0.385 14.395 1.00 95.94 184 MET A CA 1
ATOM 1419 C C . MET A 1 184 ? -15.772 -1.114 14.099 1.00 95.94 184 MET A C 1
ATOM 1421 O O . MET A 1 184 ? -15.258 -1.927 14.867 1.00 95.94 184 MET A O 1
ATOM 1425 N N . LYS A 1 185 ? -16.285 -1.495 12.926 1.00 96.12 185 LYS A N 1
ATOM 1426 C CA . LYS A 1 185 ? -16.260 -2.894 12.480 1.00 96.12 185 LYS A CA 1
ATOM 1427 C C . LYS A 1 185 ? -14.874 -3.269 11.956 1.00 96.12 185 LYS A C 1
ATOM 1429 O O . LYS A 1 185 ? -14.431 -2.704 10.961 1.00 96.12 185 LYS A O 1
ATOM 1434 N N . VAL A 1 186 ? -14.225 -4.258 12.565 1.00 97.94 186 VAL A N 1
ATOM 1435 C CA . VAL A 1 186 ? -12.909 -4.755 12.130 1.00 97.94 186 VAL A CA 1
ATOM 1436 C C . VAL A 1 186 ? -13.049 -6.125 11.469 1.00 97.94 186 VAL A C 1
ATOM 1438 O O . VAL A 1 186 ? -13.547 -7.069 12.081 1.00 97.94 186 VAL A O 1
ATOM 1441 N N . ILE A 1 187 ? -12.600 -6.240 10.218 1.00 97.81 187 ILE A N 1
ATOM 1442 C CA . ILE A 1 187 ? -12.537 -7.499 9.470 1.00 97.81 187 ILE A CA 1
ATOM 1443 C C . ILE A 1 187 ? -11.076 -7.900 9.282 1.00 97.81 187 ILE A C 1
ATOM 1445 O O . ILE A 1 187 ? -10.283 -7.166 8.691 1.00 97.81 187 ILE A O 1
ATOM 1449 N N . ILE A 1 188 ? -10.748 -9.102 9.747 1.00 97.38 188 ILE A N 1
ATOM 1450 C CA . ILE A 1 188 ? -9.471 -9.755 9.478 1.00 97.38 188 ILE A CA 1
ATOM 1451 C C . ILE A 1 188 ? -9.679 -10.698 8.297 1.00 97.38 188 ILE A C 1
ATOM 1453 O O . ILE A 1 188 ? -10.646 -11.456 8.266 1.00 97.38 188 ILE A O 1
ATOM 1457 N N . THR A 1 189 ? -8.782 -10.630 7.323 1.00 94.50 189 THR A N 1
ATOM 1458 C CA . THR A 1 189 ? -8.811 -11.465 6.121 1.00 94.50 189 THR A CA 1
ATOM 1459 C C . THR A 1 189 ? -7.562 -12.325 6.043 1.00 94.50 189 THR A C 1
ATOM 1461 O O . THR A 1 189 ? -6.468 -11.888 6.418 1.00 94.50 189 THR A O 1
ATOM 1464 N N . ASP A 1 190 ? -7.720 -13.540 5.531 1.00 92.25 190 ASP A N 1
ATOM 1465 C CA . ASP A 1 190 ? -6.581 -14.382 5.197 1.00 92.25 190 ASP A CA 1
ATOM 1466 C C . ASP A 1 190 ? -5.780 -13.783 4.041 1.00 92.25 190 ASP A C 1
ATOM 1468 O O . ASP A 1 190 ? -6.286 -13.029 3.201 1.00 92.25 190 ASP A O 1
ATOM 1472 N N . LEU A 1 191 ? -4.492 -14.112 4.005 1.00 90.44 191 LEU A N 1
ATOM 1473 C CA . LEU A 1 191 ? -3.618 -13.661 2.934 1.00 90.44 191 LEU A CA 1
ATOM 1474 C C . LEU A 1 191 ? -3.996 -14.371 1.634 1.00 90.44 191 LEU A C 1
ATOM 1476 O O . LEU A 1 191 ? -4.135 -15.590 1.592 1.00 90.44 191 LEU A O 1
ATOM 1480 N N . VAL A 1 192 ? -4.131 -13.601 0.553 1.00 89.62 192 VAL A N 1
ATOM 1481 C CA . VAL A 1 192 ? -4.375 -14.170 -0.777 1.00 89.62 192 VAL A CA 1
ATOM 1482 C C . VAL A 1 192 ? -3.169 -15.003 -1.196 1.00 89.62 192 VAL A C 1
ATOM 1484 O O . VAL A 1 192 ? -2.037 -14.523 -1.141 1.00 89.62 192 VAL A O 1
ATOM 1487 N N . GLN A 1 193 ? -3.428 -16.218 -1.668 1.00 88.12 193 GLN A N 1
ATOM 1488 C CA . GLN A 1 193 ? -2.426 -17.164 -2.153 1.00 88.12 193 GLN A CA 1
ATOM 1489 C C . GLN A 1 193 ? -2.571 -17.386 -3.658 1.00 88.12 193 GLN A C 1
ATOM 1491 O O . GLN A 1 193 ? -3.667 -17.280 -4.211 1.00 88.12 193 GLN A O 1
ATOM 1496 N N . ASN A 1 194 ? -1.458 -17.697 -4.321 1.00 80.69 194 ASN A N 1
ATOM 1497 C CA . ASN A 1 194 ? -1.477 -18.355 -5.628 1.00 80.69 194 ASN A CA 1
ATOM 1498 C C . ASN A 1 194 ? -0.938 -19.789 -5.497 1.00 80.69 194 ASN A C 1
ATOM 1500 O O . ASN A 1 194 ? -0.734 -20.271 -4.387 1.00 80.69 194 ASN A O 1
ATOM 1504 N N . SER A 1 195 ? -0.704 -20.476 -6.617 1.00 73.31 195 SER A N 1
ATOM 1505 C CA . SER A 1 195 ? -0.228 -21.868 -6.638 1.00 73.31 195 SER A CA 1
ATOM 1506 C C . SER A 1 195 ? 1.117 -22.111 -5.940 1.00 73.31 195 SER A C 1
ATOM 1508 O O . SER A 1 195 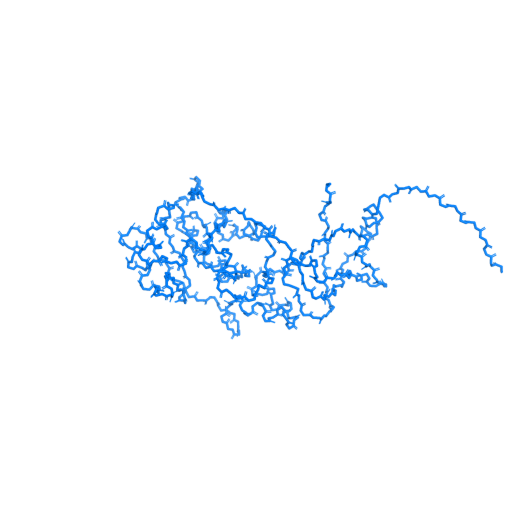? 1.471 -23.265 -5.726 1.00 73.31 195 SER A O 1
ATOM 1510 N N . ILE A 1 196 ? 1.871 -21.057 -5.615 1.00 78.31 196 ILE A N 1
ATOM 1511 C CA . ILE A 1 196 ? 3.215 -21.153 -5.035 1.00 78.31 196 ILE A CA 1
ATOM 1512 C C . ILE A 1 196 ? 3.205 -20.742 -3.556 1.00 78.31 196 ILE A C 1
ATOM 1514 O O . ILE A 1 196 ? 3.720 -21.479 -2.725 1.00 78.31 196 ILE A O 1
ATOM 1518 N N . ASP A 1 197 ? 2.662 -19.564 -3.224 1.00 85.69 197 ASP A N 1
ATOM 1519 C CA . ASP A 1 197 ? 2.671 -19.011 -1.856 1.00 85.69 197 ASP A CA 1
ATOM 1520 C C . ASP A 1 197 ? 1.713 -17.803 -1.744 1.00 85.69 197 ASP A C 1
ATOM 1522 O O . ASP A 1 197 ? 1.071 -17.381 -2.716 1.00 85.69 197 ASP A O 1
ATOM 1526 N N . ASN A 1 198 ? 1.674 -17.187 -0.566 1.00 90.69 198 ASN A N 1
ATOM 1527 C CA . ASN A 1 198 ? 1.076 -15.894 -0.286 1.00 90.69 198 ASN A CA 1
ATOM 1528 C C . ASN A 1 198 ? 1.577 -14.808 -1.254 1.00 90.69 198 ASN A C 1
ATOM 1530 O O . ASN A 1 198 ? 2.765 -14.682 -1.581 1.00 90.69 198 ASN A O 1
ATOM 1534 N N . VAL A 1 199 ? 0.650 -13.957 -1.678 1.00 94.50 199 VAL A N 1
ATOM 1535 C CA . VAL A 1 199 ? 0.934 -12.760 -2.463 1.00 94.50 199 VAL A CA 1
ATOM 1536 C C . VAL A 1 199 ? 1.408 -11.653 -1.527 1.00 94.50 199 VAL A C 1
ATOM 1538 O O . VAL A 1 199 ? 0.698 -11.250 -0.607 1.00 94.50 199 VAL A O 1
ATOM 1541 N N . SER A 1 200 ? 2.597 -11.110 -1.790 1.00 95.31 200 SER A N 1
ATOM 1542 C CA . SER A 1 200 ? 3.170 -10.017 -1.002 1.00 95.31 200 SER A CA 1
ATOM 1543 C C . SER A 1 200 ? 3.950 -9.031 -1.868 1.00 95.31 200 SER A C 1
ATOM 1545 O O . SER A 1 200 ? 4.426 -9.363 -2.955 1.00 95.31 200 SER A O 1
ATOM 1547 N N . SER A 1 201 ? 4.133 -7.805 -1.370 1.00 94.81 201 SER A N 1
ATOM 1548 C CA . SER A 1 201 ? 4.962 -6.802 -2.057 1.00 94.81 201 SER A CA 1
ATOM 1549 C C . SER A 1 201 ? 6.434 -7.229 -2.138 1.00 94.81 201 SER A C 1
ATOM 1551 O O . SER A 1 201 ? 7.088 -6.938 -3.134 1.00 94.81 201 SER A O 1
ATOM 1553 N N . THR A 1 202 ? 6.943 -7.970 -1.146 1.00 94.75 202 THR A N 1
ATOM 1554 C CA . THR A 1 202 ? 8.291 -8.563 -1.188 1.00 94.75 202 THR A CA 1
ATOM 1555 C C . THR A 1 202 ? 8.428 -9.523 -2.361 1.00 94.75 202 THR A C 1
ATOM 1557 O O . THR A 1 202 ? 9.373 -9.417 -3.134 1.00 94.75 202 THR A O 1
ATOM 1560 N N . ARG A 1 203 ? 7.447 -10.408 -2.549 1.00 95.75 203 ARG A N 1
ATOM 1561 C CA . ARG A 1 203 ? 7.465 -11.367 -3.651 1.00 95.75 203 ARG A CA 1
ATOM 1562 C C . ARG A 1 203 ? 7.382 -10.683 -5.013 1.00 95.75 203 ARG A C 1
ATOM 1564 O O . ARG A 1 203 ? 8.164 -11.015 -5.891 1.00 95.75 203 ARG A O 1
ATOM 1571 N N . VAL A 1 204 ? 6.516 -9.677 -5.163 1.00 97.50 204 VAL A N 1
ATOM 1572 C CA . VAL A 1 204 ? 6.452 -8.873 -6.398 1.00 97.50 204 VAL A CA 1
ATOM 1573 C C . VAL A 1 204 ? 7.805 -8.227 -6.710 1.00 97.50 204 VAL A C 1
ATOM 1575 O O . VAL A 1 204 ? 8.238 -8.249 -7.858 1.00 97.50 204 VAL A O 1
ATOM 1578 N N . ARG A 1 205 ? 8.488 -7.670 -5.700 1.00 96.88 205 ARG A N 1
ATOM 1579 C CA . ARG A 1 205 ? 9.826 -7.086 -5.877 1.00 96.88 205 ARG A CA 1
ATOM 1580 C C . ARG A 1 205 ? 10.848 -8.126 -6.318 1.00 96.88 205 ARG A C 1
ATOM 1582 O O . ARG A 1 205 ? 11.598 -7.840 -7.241 1.00 96.88 205 ARG A O 1
ATOM 1589 N N . ASN A 1 206 ? 10.853 -9.304 -5.699 1.00 96.19 206 ASN A N 1
ATOM 1590 C CA . ASN A 1 206 ? 11.771 -10.377 -6.072 1.00 96.19 206 ASN A CA 1
ATOM 1591 C C . ASN A 1 206 ? 11.529 -10.813 -7.523 1.00 96.19 206 ASN A C 1
ATOM 1593 O O . ASN A 1 206 ? 12.457 -10.785 -8.315 1.00 96.19 206 ASN A O 1
ATOM 1597 N N . CYS A 1 207 ? 10.279 -11.089 -7.911 1.00 96.50 207 CYS A N 1
ATOM 1598 C CA . CYS A 1 207 ? 9.954 -11.448 -9.295 1.00 96.50 207 CYS A CA 1
ATOM 1599 C C . CYS A 1 207 ? 10.332 -10.341 -10.294 1.00 96.50 207 CYS A C 1
ATOM 1601 O O . CYS A 1 207 ? 10.785 -10.644 -11.391 1.00 96.50 207 CYS A O 1
ATOM 1603 N N . LEU A 1 208 ? 10.195 -9.059 -9.925 1.00 96.00 208 LEU A N 1
ATOM 1604 C CA . LEU A 1 208 ? 10.679 -7.954 -10.759 1.00 96.00 208 LEU A CA 1
ATOM 1605 C C . LEU A 1 208 ? 12.200 -7.991 -10.920 1.00 96.00 208 LEU A C 1
ATOM 1607 O O . LEU A 1 208 ? 12.676 -7.888 -12.045 1.00 96.00 208 LEU A O 1
ATOM 1611 N N . VAL A 1 209 ? 12.952 -8.149 -9.829 1.00 94.56 209 VAL A N 1
ATOM 1612 C CA . VAL A 1 209 ? 14.425 -8.207 -9.857 1.00 94.56 209 VAL A CA 1
ATOM 1613 C C . VAL A 1 209 ? 14.928 -9.386 -10.690 1.00 94.56 209 VAL A C 1
ATOM 1615 O O . VAL A 1 209 ? 15.880 -9.209 -11.443 1.00 94.56 209 VAL A O 1
ATOM 1618 N N . GLU A 1 210 ? 14.254 -10.533 -10.627 1.00 95.12 210 GLU A N 1
ATOM 1619 C CA . GLU A 1 210 ? 14.585 -11.715 -11.437 1.00 95.12 210 GLU A CA 1
ATOM 1620 C C . GLU A 1 210 ? 14.105 -11.609 -12.899 1.00 95.12 210 GLU A C 1
ATOM 1622 O O . GLU A 1 210 ? 14.478 -12.424 -13.733 1.00 95.12 210 GLU A O 1
ATOM 1627 N N . GLY A 1 211 ? 13.296 -10.600 -13.248 1.00 94.38 211 GLY A N 1
ATOM 1628 C CA . GLY A 1 211 ? 12.774 -10.426 -14.611 1.00 94.38 211 GLY A CA 1
ATOM 1629 C C . GLY A 1 211 ? 11.557 -11.297 -14.955 1.00 94.38 211 GLY A C 1
ATOM 1630 O O . GLY A 1 211 ? 11.124 -11.325 -16.107 1.00 94.38 211 GLY A O 1
ATOM 1631 N N . GLU A 1 212 ? 10.949 -11.948 -13.964 1.00 95.31 212 GLU A N 1
ATOM 1632 C CA . GLU A 1 212 ? 9.816 -12.874 -14.099 1.00 95.31 212 GLU A CA 1
ATOM 1633 C C . GLU A 1 212 ? 8.478 -12.129 -14.281 1.00 95.31 212 GLU A C 1
ATOM 1635 O O . GLU A 1 212 ? 7.595 -12.127 -13.415 1.00 95.31 212 GLU A O 1
ATOM 1640 N N . LEU A 1 213 ? 8.324 -11.425 -15.409 1.00 94.62 213 LEU A N 1
ATOM 1641 C CA . LEU A 1 213 ? 7.201 -10.508 -15.644 1.00 94.62 213 LEU A CA 1
ATOM 1642 C C . LEU A 1 213 ? 5.822 -11.181 -15.709 1.00 94.62 213 LEU A C 1
ATOM 1644 O O . LEU A 1 213 ? 4.828 -10.532 -15.370 1.00 94.62 213 LEU A O 1
ATOM 1648 N N . ASP A 1 214 ? 5.743 -12.449 -16.112 1.00 94.81 214 ASP A N 1
ATOM 1649 C CA . ASP A 1 214 ? 4.479 -13.198 -16.133 1.00 94.81 214 ASP A CA 1
ATOM 1650 C C . ASP A 1 214 ? 3.979 -13.485 -14.711 1.00 94.81 214 ASP A C 1
ATOM 1652 O O . ASP A 1 214 ? 2.796 -13.295 -14.395 1.00 94.81 214 ASP A O 1
ATOM 1656 N N . GLU A 1 215 ? 4.894 -13.836 -13.807 1.00 95.94 215 GLU A N 1
ATOM 1657 C CA . GLU A 1 215 ? 4.580 -14.004 -12.390 1.00 95.94 215 GLU A CA 1
ATOM 1658 C C . GLU A 1 215 ? 4.232 -12.655 -11.748 1.00 95.94 215 GLU A C 1
ATOM 1660 O O . GLU A 1 215 ? 3.232 -12.542 -11.035 1.00 95.94 215 GLU A O 1
ATOM 1665 N N . VAL A 1 216 ? 4.975 -11.586 -12.066 1.00 97.06 216 VAL A N 1
ATOM 1666 C CA . VAL A 1 216 ? 4.625 -10.221 -11.631 1.00 97.06 216 VAL A CA 1
ATOM 1667 C C . VAL A 1 216 ? 3.208 -9.861 -12.075 1.00 97.06 216 VAL A C 1
ATOM 1669 O O . VAL A 1 216 ? 2.431 -9.336 -11.273 1.00 97.06 216 VAL A O 1
ATOM 1672 N N . ALA A 1 217 ? 2.841 -10.161 -13.323 1.00 96.56 217 ALA A N 1
ATOM 1673 C CA . ALA A 1 217 ? 1.513 -9.862 -13.840 1.00 96.56 217 ALA A CA 1
ATOM 1674 C C . ALA A 1 217 ? 0.411 -10.625 -13.089 1.00 96.56 217 ALA A C 1
ATOM 1676 O O . ALA A 1 217 ? -0.637 -10.045 -12.780 1.00 96.56 217 ALA A O 1
ATOM 1677 N N . THR A 1 218 ? 0.675 -11.884 -12.739 1.00 96.75 218 THR A N 1
ATOM 1678 C CA . THR A 1 218 ? -0.215 -12.730 -11.933 1.00 96.75 218 THR A CA 1
ATOM 1679 C C . THR A 1 218 ? -0.397 -12.165 -10.524 1.00 96.75 218 THR A C 1
ATOM 1681 O O . THR A 1 218 ? -1.527 -11.935 -10.086 1.00 96.75 218 THR A O 1
ATOM 1684 N N . LEU A 1 219 ? 0.701 -11.847 -9.832 1.00 97.62 219 LEU A N 1
ATOM 1685 C CA . LEU A 1 219 ? 0.680 -11.301 -8.469 1.00 97.62 219 LEU A CA 1
ATOM 1686 C C . LEU A 1 219 ? 0.013 -9.921 -8.401 1.00 97.62 219 LEU A C 1
ATOM 1688 O O . LEU A 1 219 ? -0.711 -9.614 -7.450 1.00 97.62 219 LEU A O 1
ATOM 1692 N N . LEU A 1 220 ? 0.237 -9.070 -9.404 1.00 97.31 220 LEU A N 1
ATOM 1693 C CA . LEU A 1 220 ? -0.394 -7.754 -9.500 1.00 97.31 220 LEU A CA 1
ATOM 1694 C C . LEU A 1 220 ? -1.852 -7.824 -9.975 1.00 97.31 220 LEU A C 1
ATOM 1696 O O . LEU A 1 220 ? -2.620 -6.884 -9.739 1.00 97.31 220 LEU A O 1
ATOM 1700 N N . GLY A 1 221 ? -2.228 -8.901 -10.670 1.00 96.00 221 GLY A N 1
ATOM 1701 C CA . GLY A 1 221 ? -3.485 -9.018 -11.408 1.00 96.00 221 GLY A CA 1
ATOM 1702 C C . GLY A 1 221 ? -3.605 -7.996 -12.543 1.00 96.00 221 GLY A C 1
ATOM 1703 O O . GLY A 1 221 ? -4.717 -7.574 -12.857 1.00 96.00 221 GLY A O 1
ATOM 1704 N N . ARG A 1 222 ? -2.464 -7.531 -13.066 1.00 95.69 222 ARG A N 1
ATOM 1705 C CA . ARG A 1 222 ? -2.292 -6.596 -14.192 1.00 95.69 222 ARG A CA 1
ATOM 1706 C C . ARG A 1 222 ? -0.833 -6.632 -14.644 1.00 95.69 222 ARG A C 1
ATOM 1708 O O . ARG A 1 222 ? 0.041 -6.940 -13.844 1.00 95.69 222 ARG A O 1
ATOM 1715 N N . ARG A 1 223 ? -0.542 -6.211 -15.876 1.00 95.06 223 ARG A N 1
ATOM 1716 C CA . ARG A 1 223 ? 0.851 -6.028 -16.322 1.00 95.06 223 ARG A CA 1
ATOM 1717 C C . ARG A 1 223 ? 1.550 -4.921 -15.526 1.00 95.06 223 ARG A C 1
ATOM 1719 O O . ARG A 1 223 ? 0.932 -3.898 -15.216 1.00 95.06 223 ARG A O 1
ATOM 1726 N N . HIS A 1 224 ? 2.838 -5.120 -15.238 1.00 95.06 224 HIS A N 1
ATOM 1727 C CA . HIS A 1 224 ? 3.694 -4.077 -14.672 1.00 95.06 224 HIS A CA 1
ATOM 1728 C C . HIS A 1 224 ? 3.773 -2.885 -15.628 1.00 95.06 224 HIS A C 1
ATOM 1730 O O . HIS A 1 224 ? 3.861 -3.064 -16.844 1.00 95.06 224 HIS A O 1
ATOM 1736 N N . ARG A 1 225 ? 3.739 -1.670 -15.081 1.00 92.81 225 ARG A N 1
ATOM 1737 C CA . ARG A 1 225 ? 3.938 -0.440 -15.850 1.00 92.81 225 ARG A CA 1
ATOM 1738 C C . ARG A 1 225 ? 5.189 0.238 -15.338 1.00 92.81 225 ARG A C 1
ATOM 1740 O O . ARG A 1 225 ? 5.272 0.558 -14.159 1.00 92.81 225 ARG A O 1
ATOM 1747 N N . LEU A 1 226 ? 6.143 0.451 -16.230 1.00 91.75 226 LEU A N 1
ATOM 1748 C CA . LEU A 1 226 ? 7.354 1.196 -15.933 1.00 91.75 226 LEU A CA 1
ATOM 1749 C C . LEU A 1 226 ? 7.150 2.647 -16.363 1.00 91.75 226 LEU A C 1
ATOM 1751 O O . LEU A 1 226 ? 6.710 2.902 -17.483 1.00 91.75 226 LEU A O 1
ATOM 1755 N N . ALA A 1 227 ? 7.443 3.581 -15.469 1.00 90.25 227 ALA A N 1
ATOM 1756 C CA . ALA A 1 227 ? 7.386 5.006 -15.735 1.00 90.25 227 ALA A CA 1
ATOM 1757 C C . ALA A 1 227 ? 8.776 5.618 -15.570 1.00 90.25 227 ALA A C 1
ATOM 1759 O O . ALA A 1 227 ? 9.536 5.249 -14.669 1.00 90.25 227 ALA A O 1
ATOM 1760 N N . ALA A 1 228 ? 9.087 6.580 -16.433 1.00 88.38 228 ALA A N 1
ATOM 1761 C CA . ALA A 1 228 ? 10.304 7.366 -16.364 1.00 88.38 228 ALA A CA 1
ATOM 1762 C C . ALA A 1 228 ? 9.988 8.855 -16.518 1.00 88.38 228 ALA A C 1
ATOM 1764 O O . ALA A 1 228 ? 9.120 9.218 -17.309 1.00 88.38 228 ALA A O 1
ATOM 1765 N N . SER A 1 229 ? 10.708 9.698 -15.781 1.00 87.69 229 SER A N 1
ATOM 1766 C CA . SER A 1 229 ? 10.695 11.151 -15.935 1.00 87.69 229 SER A CA 1
ATOM 1767 C C . SER A 1 229 ? 12.023 11.589 -16.543 1.00 87.69 229 SER A C 1
ATOM 1769 O O . SER A 1 229 ? 13.071 11.462 -15.911 1.00 87.69 229 SER A O 1
ATOM 1771 N N . LEU A 1 230 ? 11.992 12.035 -17.798 1.00 83.38 230 LEU A N 1
ATOM 1772 C CA . LEU A 1 230 ? 13.184 12.345 -18.588 1.00 83.38 230 LEU A CA 1
ATOM 1773 C C . LEU A 1 230 ? 13.319 13.854 -18.769 1.00 83.38 230 LEU A C 1
ATOM 1775 O O . LEU A 1 230 ? 12.402 14.445 -19.295 1.00 83.38 230 LEU A O 1
ATOM 1779 N N . PRO A 1 231 ? 14.448 14.504 -18.475 1.00 82.81 231 PRO A N 1
ATOM 1780 C CA . PRO A 1 231 ? 14.575 15.953 -18.663 1.00 82.81 231 PRO A CA 1
ATOM 1781 C C . PRO A 1 231 ? 14.508 16.393 -20.136 1.00 82.81 231 PRO A C 1
ATOM 1783 O O . PRO A 1 231 ? 14.325 17.571 -20.415 1.00 82.81 231 PRO A O 1
ATOM 1786 N N . SER A 1 232 ? 14.701 15.468 -21.079 1.00 78.69 232 SER A N 1
ATOM 1787 C CA . SER A 1 232 ? 14.622 15.721 -22.516 1.00 78.69 232 SER A CA 1
ATOM 1788 C C . SER A 1 232 ? 14.261 14.441 -23.267 1.00 78.69 232 SER A C 1
ATOM 1790 O O . SER A 1 232 ? 14.705 13.349 -22.898 1.00 78.69 232 SER A O 1
ATOM 1792 N N . ALA A 1 233 ? 13.512 14.589 -24.362 1.00 73.75 233 ALA A N 1
ATOM 1793 C CA . ALA A 1 233 ? 13.187 13.501 -25.278 1.00 73.75 233 ALA A CA 1
ATOM 1794 C C . ALA A 1 233 ? 14.424 12.952 -26.015 1.00 73.75 233 ALA A C 1
ATOM 1796 O O . ALA A 1 233 ? 14.444 11.773 -26.349 1.00 73.75 233 ALA A O 1
ATOM 1797 N N . SER A 1 234 ? 15.485 13.751 -26.177 1.00 71.00 234 SER A N 1
ATOM 1798 C CA . SER A 1 234 ? 16.751 13.323 -26.799 1.00 71.00 234 SER A CA 1
ATOM 1799 C C . SER A 1 234 ? 17.485 12.212 -26.035 1.00 71.00 234 SER A C 1
ATOM 1801 O O . SER A 1 234 ? 18.383 11.570 -26.576 1.00 71.00 234 SER A O 1
ATOM 1803 N N . LEU A 1 235 ? 17.103 11.956 -24.779 1.00 70.56 235 LEU A N 1
ATOM 1804 C CA . LEU A 1 235 ? 17.624 10.845 -23.978 1.00 70.56 235 LEU A CA 1
ATOM 1805 C C . LEU A 1 235 ? 16.936 9.507 -24.283 1.00 70.56 235 LEU A C 1
ATOM 1807 O O . LEU A 1 235 ? 17.380 8.473 -23.783 1.00 70.56 235 LEU A O 1
ATOM 1811 N N . LEU A 1 236 ? 15.867 9.518 -25.084 1.00 70.81 236 LEU A N 1
ATOM 1812 C CA . LEU A 1 236 ? 15.257 8.316 -25.636 1.00 70.81 236 LEU A CA 1
ATOM 1813 C C . LEU A 1 236 ? 16.052 7.893 -26.865 1.00 70.81 236 LEU A C 1
ATOM 1815 O O . LEU A 1 236 ? 15.860 8.419 -27.960 1.00 70.81 236 LEU A O 1
ATOM 1819 N N . VAL A 1 237 ? 16.924 6.907 -26.690 1.00 68.06 237 VAL A N 1
ATOM 1820 C CA . VAL A 1 237 ? 17.581 6.267 -27.830 1.00 68.06 237 VAL A CA 1
ATOM 1821 C C . VAL A 1 237 ? 16.693 5.129 -28.312 1.00 68.06 237 VAL A C 1
ATOM 1823 O O . VAL A 1 237 ? 16.365 4.232 -27.532 1.00 68.06 237 VAL A O 1
ATOM 1826 N N . ILE A 1 238 ? 16.298 5.192 -29.583 1.00 67.94 238 ILE A N 1
ATOM 1827 C CA . ILE A 1 238 ? 15.611 4.108 -30.284 1.00 67.94 238 ILE A CA 1
ATOM 1828 C C . ILE A 1 238 ? 16.659 3.392 -31.130 1.00 67.94 238 ILE A C 1
ATOM 1830 O O . ILE A 1 238 ? 16.996 3.863 -32.215 1.00 67.94 238 ILE A O 1
ATOM 1834 N N . ASP A 1 239 ? 17.185 2.278 -30.630 1.00 60.31 239 ASP A N 1
ATOM 1835 C CA . ASP A 1 239 ? 18.258 1.548 -31.309 1.00 60.31 239 ASP A CA 1
ATOM 1836 C C . ASP A 1 239 ? 17.746 0.323 -32.079 1.00 60.31 239 ASP A C 1
ATOM 1838 O O . ASP A 1 239 ? 16.992 -0.513 -31.563 1.00 60.31 239 ASP A O 1
ATOM 1842 N N . GLY A 1 240 ? 18.252 0.191 -33.310 1.00 54.28 240 GLY A N 1
ATOM 1843 C CA . GLY A 1 240 ? 18.222 -1.027 -34.120 1.00 54.28 240 GLY A CA 1
ATOM 1844 C C . GLY A 1 240 ? 16.915 -1.331 -34.875 1.00 54.28 240 GLY A C 1
ATOM 1845 O O . GLY A 1 240 ? 15.893 -0.668 -34.691 1.00 54.28 240 GLY A O 1
ATOM 1846 N N . PRO A 1 241 ? 16.928 -2.378 -35.729 1.00 50.56 241 PRO A N 1
ATOM 1847 C CA . PRO A 1 241 ? 15.767 -2.808 -36.521 1.00 50.56 241 PRO A CA 1
ATOM 1848 C C . PRO A 1 241 ? 14.582 -3.299 -35.668 1.00 50.56 241 PRO A C 1
ATOM 1850 O O . PRO A 1 241 ? 13.464 -3.376 -36.168 1.00 50.56 241 PRO A O 1
ATOM 1853 N N . GLU A 1 242 ? 14.812 -3.589 -34.382 1.00 56.06 242 GLU A N 1
ATOM 1854 C CA . GLU A 1 242 ? 13.804 -4.039 -33.411 1.00 56.06 242 GLU A CA 1
ATOM 1855 C C . GLU A 1 242 ? 13.309 -2.933 -32.451 1.00 56.06 242 GLU A C 1
ATOM 1857 O O . GLU A 1 242 ? 12.559 -3.237 -31.525 1.00 56.06 242 GLU A O 1
ATOM 1862 N N . GLN A 1 243 ? 13.704 -1.666 -32.663 1.00 63.81 243 GLN A N 1
ATOM 1863 C CA . GLN A 1 243 ? 13.201 -0.481 -31.942 1.00 63.81 243 GLN A CA 1
ATOM 1864 C C . GLN A 1 243 ? 13.237 -0.617 -30.405 1.00 63.81 243 GLN A C 1
ATOM 1866 O O . GLN A 1 243 ? 12.210 -0.559 -29.723 1.00 63.81 243 GLN A O 1
ATOM 1871 N N . GLY A 1 244 ? 14.426 -0.817 -29.831 1.00 65.62 244 GLY A N 1
ATOM 1872 C CA . GLY A 1 244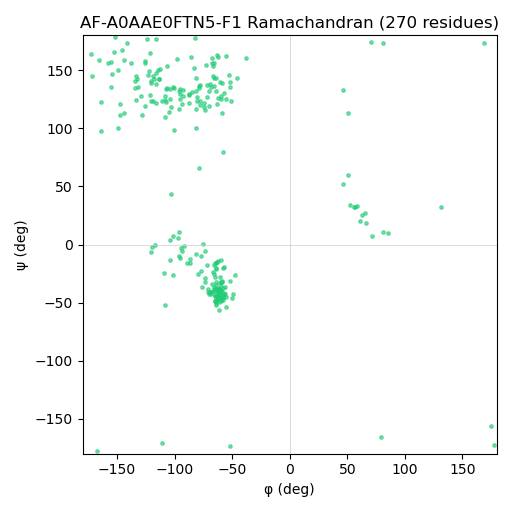 ? 14.601 -0.792 -28.375 1.00 65.62 244 GLY A CA 1
ATOM 1873 C C . GLY A 1 244 ? 14.650 0.639 -27.842 1.00 65.62 244 GLY A C 1
ATOM 1874 O O . GLY A 1 244 ? 15.354 1.458 -28.414 1.00 65.62 244 GLY A O 1
ATOM 1875 N N . VAL A 1 245 ? 13.941 0.938 -26.750 1.00 72.19 245 VAL A N 1
ATOM 1876 C CA . VAL A 1 245 ? 14.025 2.223 -26.038 1.00 72.19 245 VAL A CA 1
ATOM 1877 C C . VAL A 1 245 ? 14.998 2.082 -24.869 1.00 72.19 245 VAL A C 1
ATOM 1879 O O . VAL A 1 245 ? 14.761 1.317 -23.929 1.00 72.19 245 VAL A O 1
ATOM 1882 N N . HIS A 1 246 ? 16.093 2.836 -24.910 1.00 74.75 246 HIS A N 1
ATOM 1883 C CA . HIS A 1 246 ? 17.060 2.888 -23.819 1.00 74.75 246 HIS A CA 1
ATOM 1884 C C . HIS A 1 246 ? 16.744 4.048 -22.870 1.00 74.75 246 HIS A C 1
ATOM 1886 O O . HIS A 1 246 ? 16.733 5.204 -23.288 1.00 74.75 246 HIS A O 1
ATOM 1892 N N . ILE A 1 247 ? 16.510 3.746 -21.589 1.00 77.12 247 ILE A N 1
ATOM 1893 C CA . ILE A 1 247 ? 16.270 4.750 -20.545 1.00 77.12 247 ILE A CA 1
ATOM 1894 C C . ILE A 1 247 ? 17.264 4.513 -19.401 1.00 77.12 247 ILE A C 1
ATOM 1896 O O . ILE A 1 247 ? 17.228 3.451 -18.775 1.00 77.12 247 ILE A O 1
ATOM 1900 N N . PRO A 1 248 ? 18.133 5.487 -19.077 1.00 78.12 248 PRO A N 1
ATOM 1901 C CA . PRO A 1 248 ? 18.954 5.410 -17.870 1.00 78.12 248 PRO A CA 1
ATOM 1902 C C . PRO A 1 248 ? 18.060 5.262 -16.626 1.00 78.12 248 PRO A C 1
ATOM 1904 O O . PRO A 1 248 ? 17.139 6.061 -16.452 1.00 78.12 248 PRO A O 1
ATOM 1907 N N . SER A 1 249 ? 18.315 4.303 -15.724 1.00 77.31 249 SER A N 1
ATOM 1908 C CA . SER A 1 249 ? 17.398 4.072 -14.587 1.00 77.31 249 SER A CA 1
ATOM 1909 C C . SER A 1 249 ? 17.301 5.218 -13.606 1.00 77.31 249 SER A C 1
ATOM 1911 O O . SER A 1 249 ? 16.344 5.239 -12.840 1.00 77.31 249 SER A O 1
ATOM 1913 N N . LYS A 1 250 ? 18.220 6.184 -13.621 1.00 82.12 250 LYS A N 1
ATOM 1914 C CA . LYS A 1 250 ? 18.077 7.419 -12.838 1.00 82.12 250 LYS A CA 1
ATOM 1915 C C . LYS A 1 250 ? 16.805 8.177 -13.158 1.00 82.12 250 LYS A C 1
ATOM 1917 O O . LYS A 1 250 ? 16.356 8.955 -12.335 1.00 82.12 250 LYS A O 1
ATOM 1922 N N . TYR A 1 251 ? 16.205 7.897 -14.305 1.00 88.31 251 TYR A N 1
ATOM 1923 C CA . TYR A 1 251 ? 14.941 8.479 -14.698 1.00 88.31 251 TYR A CA 1
ATOM 1924 C C . TYR A 1 251 ? 13.732 7.609 -14.361 1.00 88.31 251 TYR A C 1
ATOM 1926 O O . TYR A 1 251 ? 12.619 8.117 -14.438 1.00 88.31 251 TYR A O 1
ATOM 1934 N N . PHE A 1 252 ? 13.892 6.337 -13.968 1.00 90.00 252 PHE A N 1
ATOM 1935 C CA . PHE A 1 252 ? 12.744 5.532 -13.543 1.00 90.00 252 PHE A CA 1
ATOM 1936 C C . PHE A 1 252 ? 12.177 6.042 -12.229 1.00 90.00 252 PHE A C 1
ATOM 1938 O O . PHE A 1 252 ? 12.907 6.287 -11.278 1.00 90.00 252 PHE A O 1
ATOM 1945 N N . VAL A 1 253 ? 10.854 6.140 -12.162 1.00 91.31 253 VAL A N 1
ATOM 1946 C CA . VAL A 1 253 ? 10.134 6.583 -10.956 1.00 91.31 253 VAL A CA 1
ATOM 1947 C C . VAL A 1 253 ? 9.468 5.422 -10.214 1.00 91.31 253 VAL A C 1
ATOM 1949 O O . VAL A 1 253 ? 8.777 5.619 -9.216 1.00 91.31 253 VAL A O 1
ATOM 1952 N N . ASN A 1 254 ? 9.678 4.195 -10.691 1.00 94.69 254 ASN A N 1
ATOM 1953 C CA . ASN A 1 254 ? 9.279 2.955 -10.041 1.00 94.69 254 ASN A CA 1
ATOM 1954 C C . ASN A 1 254 ? 10.204 1.799 -10.440 1.00 94.69 254 ASN A C 1
ATOM 1956 O O . ASN A 1 254 ? 10.992 1.922 -11.374 1.00 94.69 254 ASN A O 1
ATOM 1960 N N . LEU A 1 255 ? 10.135 0.694 -9.698 1.00 94.56 255 LEU A N 1
ATOM 1961 C CA . LEU A 1 255 ? 11.071 -0.424 -9.783 1.00 94.56 255 LEU A CA 1
ATOM 1962 C C . LEU A 1 255 ? 11.099 -1.024 -11.207 1.00 94.56 255 LEU A C 1
ATOM 1964 O O . LEU A 1 255 ? 10.090 -1.601 -11.634 1.00 94.56 255 LEU A O 1
ATOM 1968 N N . PRO A 1 256 ? 12.222 -0.909 -11.945 1.00 93.19 256 PRO A N 1
ATOM 1969 C CA . PRO A 1 256 ? 12.387 -1.624 -13.204 1.00 93.19 256 PRO A CA 1
ATOM 1970 C C . PRO A 1 256 ? 12.489 -3.139 -12.980 1.00 93.19 256 PRO A C 1
ATOM 1972 O O . PRO A 1 256 ? 12.896 -3.562 -11.894 1.00 93.19 256 PRO A O 1
ATOM 1975 N N . PRO A 1 257 ? 12.161 -3.960 -13.996 1.00 93.44 257 PRO A N 1
ATOM 1976 C CA . PRO A 1 257 ? 12.567 -5.357 -13.981 1.00 93.44 257 PRO A CA 1
ATOM 1977 C C . PRO A 1 257 ? 14.098 -5.482 -14.007 1.00 93.44 257 PRO A C 1
ATOM 1979 O O . PRO A 1 257 ? 14.800 -4.534 -14.374 1.00 93.44 257 PRO A O 1
ATOM 1982 N N . GLY A 1 258 ? 14.609 -6.657 -13.645 1.00 88.56 258 GLY A N 1
ATOM 1983 C CA . GLY A 1 258 ? 16.025 -6.992 -13.748 1.00 88.56 258 GLY A CA 1
ATOM 1984 C C . GLY A 1 258 ? 16.582 -6.798 -15.164 1.00 88.56 258 GLY A C 1
ATOM 1985 O O . GLY A 1 258 ? 15.811 -6.735 -16.131 1.00 88.56 258 GLY A O 1
ATOM 1986 N N . PRO A 1 259 ? 17.916 -6.709 -15.319 1.00 84.19 259 PRO A N 1
ATOM 1987 C CA . PRO A 1 259 ? 18.551 -6.540 -16.621 1.00 84.19 259 PRO A CA 1
ATOM 1988 C C . PRO A 1 259 ? 18.052 -7.577 -17.629 1.00 84.19 259 PRO A C 1
ATOM 1990 O O . PRO A 1 259 ? 18.136 -8.778 -17.399 1.00 84.19 259 PRO A O 1
ATOM 1993 N N . GLY A 1 260 ? 17.530 -7.110 -18.757 1.00 82.81 260 GLY A N 1
ATOM 1994 C CA . GLY A 1 260 ? 16.922 -7.995 -19.735 1.00 82.81 260 GLY A CA 1
ATOM 1995 C C . GLY A 1 260 ? 16.339 -7.242 -20.916 1.00 82.81 260 GLY A C 1
ATOM 1996 O O . GLY A 1 260 ? 16.542 -6.038 -21.084 1.00 82.81 260 GLY A O 1
ATOM 1997 N N . VAL A 1 261 ? 15.633 -7.986 -21.756 1.00 82.12 261 VAL A N 1
ATOM 1998 C CA . VAL A 1 261 ? 14.976 -7.490 -22.959 1.00 82.12 261 VAL A CA 1
ATOM 1999 C C . VAL A 1 261 ? 13.528 -7.953 -22.912 1.00 82.12 261 VAL A C 1
ATOM 2001 O O . VAL A 1 261 ? 13.254 -9.140 -23.051 1.00 82.12 261 VAL A O 1
ATOM 2004 N N . TYR A 1 262 ? 12.604 -7.010 -22.734 1.00 84.31 262 TYR A N 1
ATOM 2005 C CA . TYR A 1 262 ? 11.193 -7.318 -22.499 1.00 84.31 262 TYR A CA 1
ATOM 2006 C C . TYR A 1 262 ? 10.302 -6.710 -23.578 1.00 84.31 262 TYR A C 1
ATOM 2008 O O . TYR A 1 262 ? 10.545 -5.568 -23.968 1.00 84.31 262 TYR A O 1
ATOM 2016 N N . PRO A 1 263 ? 9.254 -7.414 -24.039 1.00 83.19 263 PRO A N 1
ATOM 2017 C CA . PRO A 1 263 ? 8.261 -6.829 -24.925 1.00 83.19 263 PRO A CA 1
ATOM 2018 C C . PRO A 1 263 ? 7.404 -5.813 -24.160 1.00 83.19 263 PRO A C 1
ATOM 2020 O O . PRO A 1 263 ? 6.695 -6.160 -23.215 1.00 83.19 263 PRO A O 1
ATOM 2023 N N . ALA A 1 264 ? 7.429 -4.556 -24.596 1.00 82.94 264 ALA A N 1
ATOM 2024 C CA . ALA A 1 264 ? 6.641 -3.486 -23.997 1.00 82.94 264 ALA A CA 1
ATOM 2025 C C . ALA A 1 264 ? 5.778 -2.744 -25.024 1.00 82.94 264 ALA A C 1
ATOM 2027 O O . ALA A 1 264 ? 6.062 -2.718 -26.224 1.00 82.94 264 ALA A O 1
ATOM 2028 N N . ARG A 1 265 ? 4.727 -2.097 -24.512 1.00 82.69 265 ARG A N 1
ATOM 2029 C CA . ARG A 1 265 ? 4.049 -0.981 -25.178 1.00 82.69 265 ARG A CA 1
ATOM 2030 C C . ARG A 1 265 ? 4.480 0.294 -24.470 1.00 82.69 265 ARG A C 1
ATOM 2032 O O . ARG A 1 265 ? 4.468 0.327 -23.241 1.00 82.69 265 ARG A O 1
ATOM 2039 N N . ALA A 1 266 ? 4.844 1.314 -25.235 1.00 79.88 266 ALA A N 1
ATOM 2040 C CA . ALA A 1 266 ? 5.225 2.612 -24.701 1.00 79.88 266 ALA A CA 1
ATOM 2041 C C . ALA A 1 266 ? 4.197 3.667 -25.111 1.00 79.88 266 ALA A C 1
ATOM 2043 O O . ALA A 1 266 ? 3.676 3.646 -26.225 1.00 79.88 266 ALA A O 1
ATOM 2044 N N . SER A 1 267 ? 3.924 4.585 -24.195 1.00 78.25 267 SER A N 1
ATOM 2045 C CA . SER A 1 267 ? 3.132 5.787 -24.424 1.00 78.25 267 SER A CA 1
ATOM 2046 C C . SER A 1 267 ? 3.869 6.959 -23.796 1.00 78.25 267 SER A C 1
ATOM 2048 O O . SER A 1 267 ? 4.415 6.819 -22.701 1.00 78.25 267 SER A O 1
ATOM 2050 N N . PHE A 1 268 ? 3.854 8.103 -24.466 1.00 74.62 268 PHE A N 1
ATOM 2051 C CA . PHE A 1 268 ? 4.470 9.329 -23.980 1.00 74.62 268 PHE A CA 1
ATOM 2052 C C . PHE A 1 268 ? 3.351 10.283 -23.576 1.00 74.62 268 PHE A C 1
ATOM 2054 O O . PHE A 1 268 ? 2.454 10.541 -24.375 1.00 74.62 268 PHE A O 1
ATOM 2061 N N . ALA A 1 269 ? 3.375 10.750 -22.329 1.00 68.50 269 ALA A N 1
ATOM 2062 C CA . ALA A 1 269 ? 2.568 11.893 -21.930 1.00 68.50 269 ALA A CA 1
ATOM 2063 C C . ALA A 1 269 ? 3.322 13.154 -22.366 1.00 68.50 269 ALA A C 1
ATOM 2065 O O . ALA A 1 269 ? 4.538 13.234 -22.175 1.00 68.50 269 ALA A O 1
ATOM 2066 N N . ASP A 1 270 ? 2.628 14.082 -23.019 1.00 51.81 270 ASP A N 1
ATOM 2067 C CA . ASP A 1 270 ? 3.254 15.288 -23.548 1.00 51.81 270 ASP A CA 1
ATOM 2068 C C . ASP A 1 270 ? 3.774 16.189 -22.422 1.00 51.81 270 ASP A C 1
ATOM 2070 O O . ASP A 1 270 ? 3.162 16.323 -21.366 1.00 51.81 270 ASP A O 1
ATOM 2074 N N . TRP A 1 271 ? 4.918 16.812 -22.691 1.00 45.38 271 TRP A N 1
ATOM 2075 C CA . TRP A 1 271 ? 5.419 17.972 -21.963 1.00 45.38 271 TRP A CA 1
ATOM 2076 C C . TRP A 1 271 ? 4.588 19.180 -22.398 1.00 45.38 271 TRP A C 1
ATOM 2078 O O . TRP A 1 271 ? 4.617 19.490 -23.598 1.00 45.38 271 TRP A O 1
ATOM 2088 N N . GLU A 1 272 ? 3.871 19.822 -21.473 1.00 30.30 272 GLU A N 1
ATOM 2089 C CA . GLU A 1 272 ? 3.403 21.206 -21.663 1.00 30.30 272 GLU A CA 1
ATOM 2090 C C . GLU A 1 272 ? 4.595 22.166 -21.623 1.00 30.30 272 GLU A C 1
ATOM 2092 O O . GLU A 1 272 ? 5.423 22.046 -20.690 1.00 30.30 272 GLU A O 1
#